Protein AF-A0A1K2IXG0-F1 (afdb_monomer_lite)

Structure (mmCIF, N/CA/C/O backbone):
data_AF-A0A1K2IXG0-F1
#
_entry.id   AF-A0A1K2IXG0-F1
#
loop_
_atom_site.group_PDB
_atom_site.id
_atom_site.type_symbol
_atom_site.label_atom_id
_atom_site.label_alt_id
_atom_site.label_comp_id
_atom_site.label_asym_id
_atom_site.label_entity_id
_atom_site.label_seq_id
_atom_site.pdbx_PDB_ins_code
_atom_site.Cartn_x
_atom_site.Cartn_y
_atom_site.Cartn_z
_atom_site.occupancy
_atom_site.B_iso_or_equiv
_atom_site.auth_seq_id
_atom_site.auth_comp_id
_atom_site.auth_asym_id
_atom_site.auth_atom_id
_atom_site.pdbx_PDB_model_num
ATOM 1 N N . MET A 1 1 ? -72.272 -11.772 -17.105 1.00 37.88 1 MET A N 1
ATOM 2 C CA . MET A 1 1 ? -70.893 -11.995 -16.614 1.00 37.88 1 MET A CA 1
ATOM 3 C C . MET A 1 1 ? -70.628 -11.044 -15.455 1.00 37.88 1 MET A C 1
ATOM 5 O O . MET A 1 1 ? -70.685 -9.842 -15.664 1.00 37.88 1 MET A O 1
ATOM 9 N N . LYS A 1 2 ? -70.432 -11.552 -14.231 1.00 36.31 2 LYS A N 1
ATOM 10 C CA . LYS A 1 2 ? -70.095 -10.727 -13.058 1.00 36.31 2 LYS A CA 1
ATOM 11 C C . LYS A 1 2 ? -68.577 -10.752 -12.871 1.00 36.31 2 LYS A C 1
ATOM 13 O O . LYS A 1 2 ? -68.035 -11.790 -12.502 1.00 36.31 2 LYS A O 1
ATOM 18 N N . LEU A 1 3 ? -67.910 -9.637 -13.160 1.00 39.66 3 LEU A N 1
ATOM 19 C CA . LEU A 1 3 ? -66.480 -9.461 -12.915 1.00 39.66 3 LEU A CA 1
ATOM 20 C C . LEU A 1 3 ? -66.287 -9.174 -11.417 1.00 39.66 3 LEU A C 1
ATOM 22 O O . LEU A 1 3 ? -66.769 -8.163 -10.909 1.00 39.66 3 LEU A O 1
ATOM 26 N N . LYS A 1 4 ? -65.650 -10.096 -10.690 1.00 47.84 4 LYS A N 1
ATOM 27 C CA . LYS A 1 4 ? -65.289 -9.906 -9.280 1.00 47.84 4 LYS A CA 1
ATOM 28 C C . LYS A 1 4 ? -63.990 -9.099 -9.227 1.00 47.84 4 LYS A C 1
ATOM 30 O O . LYS A 1 4 ? -62.942 -9.619 -9.590 1.00 47.84 4 LYS A O 1
ATOM 35 N N . PHE A 1 5 ? -64.064 -7.846 -8.787 1.00 48.97 5 PHE A N 1
ATOM 36 C CA . PHE A 1 5 ? -62.884 -7.054 -8.439 1.00 48.97 5 PHE A CA 1
ATOM 37 C C . PHE A 1 5 ? -62.368 -7.507 -7.070 1.00 48.97 5 PHE A C 1
ATOM 39 O O . PHE A 1 5 ? -63.014 -7.275 -6.051 1.00 48.97 5 PHE A O 1
ATOM 46 N N . LEU A 1 6 ? -61.214 -8.170 -7.058 1.00 49.53 6 LEU A N 1
ATOM 47 C CA . LEU A 1 6 ? -60.421 -8.410 -5.856 1.00 49.53 6 LEU A CA 1
ATOM 48 C C . LEU A 1 6 ? -59.292 -7.364 -5.844 1.00 49.53 6 LEU A C 1
ATOM 50 O O . LEU A 1 6 ? -58.502 -7.355 -6.790 1.00 49.53 6 LEU A O 1
ATOM 54 N N . PRO A 1 7 ? -59.181 -6.473 -4.843 1.00 52.44 7 PRO A N 1
ATOM 55 C CA . PRO A 1 7 ? -58.025 -5.598 -4.752 1.00 52.44 7 PRO A CA 1
ATOM 56 C C . PRO A 1 7 ? -56.842 -6.416 -4.223 1.00 52.44 7 PRO A C 1
ATOM 58 O O . PRO A 1 7 ? -56.795 -6.794 -3.054 1.00 52.44 7 PRO A O 1
ATOM 61 N N . VAL A 1 8 ? -55.893 -6.720 -5.107 1.00 54.09 8 VAL A N 1
ATOM 62 C CA . VAL A 1 8 ? -54.584 -7.267 -4.738 1.00 54.09 8 VAL A CA 1
ATOM 63 C C . VAL A 1 8 ? -53.803 -6.148 -4.051 1.00 54.09 8 VAL A C 1
ATOM 65 O O . VAL A 1 8 ? -53.411 -5.171 -4.686 1.00 54.09 8 VAL A O 1
ATOM 68 N N . ALA A 1 9 ? -53.610 -6.274 -2.739 1.00 55.31 9 ALA A N 1
ATOM 69 C CA . ALA A 1 9 ? -52.722 -5.414 -1.971 1.00 55.31 9 ALA A CA 1
ATOM 70 C C . ALA A 1 9 ? -51.272 -5.673 -2.413 1.00 55.31 9 ALA A C 1
ATOM 72 O O . ALA A 1 9 ? -50.665 -6.683 -2.057 1.00 55.31 9 ALA A O 1
ATOM 73 N N . LEU A 1 10 ? -50.733 -4.768 -3.227 1.00 52.41 10 LEU A N 1
ATOM 74 C CA . LEU A 1 10 ? -49.333 -4.757 -3.632 1.00 52.41 10 LEU A CA 1
ATOM 75 C C . LEU A 1 10 ? -48.493 -4.260 -2.442 1.00 52.41 10 LEU A C 1
ATOM 77 O O . LEU A 1 10 ? -48.359 -3.057 -2.222 1.00 52.41 10 LEU A O 1
ATOM 81 N N . VAL A 1 11 ? -47.963 -5.180 -1.634 1.00 56.75 11 VAL A N 1
ATOM 82 C CA . VAL A 1 11 ? -46.997 -4.844 -0.579 1.00 56.75 11 VAL A CA 1
ATOM 83 C C . VAL A 1 11 ? -45.662 -4.526 -1.251 1.00 56.75 11 VAL A C 1
ATOM 85 O O . VAL A 1 11 ? -44.905 -5.419 -1.623 1.00 56.75 11 VAL A O 1
ATOM 88 N N . VAL A 1 12 ? -45.379 -3.236 -1.424 1.00 54.75 12 VAL A N 1
ATOM 89 C CA . VAL A 1 12 ? -44.048 -2.744 -1.787 1.00 54.75 12 VAL A CA 1
ATOM 90 C C . VAL A 1 12 ? -43.175 -2.865 -0.541 1.00 54.75 12 VAL A C 1
ATOM 92 O O . VAL A 1 12 ? -43.182 -1.994 0.325 1.00 54.75 12 VAL A O 1
ATOM 95 N N . VAL A 1 13 ? -42.437 -3.969 -0.426 1.00 59.38 13 VAL A N 1
ATOM 96 C CA . VAL A 1 13 ? -41.324 -4.065 0.524 1.00 59.38 13 VAL A CA 1
ATOM 97 C C . VAL A 1 13 ? -40.220 -3.160 -0.015 1.00 59.38 13 VAL A C 1
ATOM 99 O O . VAL A 1 13 ? -39.394 -3.569 -0.826 1.00 59.38 13 VAL A O 1
ATOM 102 N N . SER A 1 14 ? -40.242 -1.890 0.387 1.00 55.06 14 SER A N 1
ATOM 103 C CA . SER A 1 14 ? -39.127 -0.976 0.178 1.00 55.06 14 SER A CA 1
ATOM 104 C C . SER A 1 14 ? -37.929 -1.527 0.946 1.00 55.06 14 SER A C 1
ATOM 106 O O . SER A 1 14 ? -37.878 -1.452 2.174 1.00 55.06 14 SER A O 1
ATOM 108 N N . THR A 1 15 ? -36.973 -2.120 0.236 1.00 53.28 15 THR A N 1
ATOM 109 C CA . THR A 1 15 ? -35.677 -2.487 0.802 1.00 53.28 15 THR A CA 1
ATOM 110 C C . THR A 1 15 ? -34.975 -1.202 1.229 1.00 53.28 15 THR A C 1
ATOM 112 O O . THR A 1 15 ? -34.385 -0.504 0.403 1.00 53.28 15 THR A O 1
ATOM 115 N N . PHE A 1 16 ? -35.066 -0.855 2.513 1.00 50.91 16 PHE A N 1
ATOM 116 C CA . PHE A 1 16 ? -34.209 0.160 3.108 1.00 50.91 16 PHE A CA 1
ATOM 117 C C . PHE A 1 16 ? -32.779 -0.374 3.060 1.00 50.91 16 PHE A C 1
ATOM 119 O O . PHE A 1 16 ? -32.367 -1.184 3.888 1.00 50.91 16 PHE A O 1
ATOM 126 N N . VAL A 1 17 ? -32.027 0.042 2.043 1.00 54.72 17 VAL A N 1
ATOM 127 C CA . VAL A 1 17 ? -30.583 -0.165 2.004 1.00 54.72 17 VAL A CA 1
ATOM 128 C C . VAL A 1 17 ? -29.995 0.807 3.021 1.00 54.72 17 VAL A C 1
ATOM 130 O O . VAL A 1 17 ? -29.725 1.966 2.709 1.00 54.72 17 VAL A O 1
ATOM 133 N N . TYR A 1 18 ? -29.863 0.358 4.268 1.00 58.12 18 TYR A N 1
ATOM 134 C CA . TYR A 1 18 ? -29.126 1.092 5.289 1.00 58.12 18 TYR A CA 1
ATOM 135 C C . TYR A 1 18 ? -27.655 1.119 4.872 1.00 58.12 18 TYR A C 1
ATOM 137 O O . TYR A 1 18 ? -26.921 0.142 5.022 1.00 58.12 18 TYR A O 1
ATOM 145 N N . ALA A 1 19 ? -27.228 2.230 4.279 1.00 68.25 19 ALA A N 1
ATOM 146 C CA . ALA A 1 19 ? -25.821 2.462 4.017 1.00 68.25 19 ALA A CA 1
ATOM 147 C C . ALA A 1 19 ? -25.115 2.675 5.364 1.00 68.25 19 ALA A C 1
ATOM 149 O O . ALA A 1 19 ? -25.344 3.696 6.006 1.00 68.25 19 ALA A O 1
ATOM 150 N N . GLN A 1 20 ? -24.261 1.727 5.769 1.00 75.06 20 GLN A N 1
ATOM 151 C CA . GLN A 1 20 ? -23.479 1.839 7.006 1.00 75.06 20 GLN A CA 1
ATOM 152 C C . GLN A 1 20 ? -22.638 3.124 6.984 1.00 75.06 20 GLN A C 1
ATOM 154 O O . GLN A 1 20 ? -21.794 3.348 6.093 1.00 75.06 20 GLN A O 1
ATOM 159 N N . GLU A 1 21 ? -22.886 3.989 7.961 1.00 86.19 21 GLU A N 1
ATOM 160 C CA . GLU A 1 21 ? -22.178 5.242 8.141 1.00 86.19 21 GLU A CA 1
ATOM 161 C C . GLU A 1 21 ? -20.878 4.978 8.899 1.00 86.19 21 GLU A C 1
ATOM 163 O O . GLU A 1 21 ? -20.886 4.573 10.055 1.00 86.19 21 GLU A O 1
ATOM 168 N N . VAL A 1 22 ? -19.740 5.236 8.252 1.00 89.06 22 VAL A N 1
ATOM 169 C CA . VAL A 1 22 ? -18.416 5.032 8.850 1.00 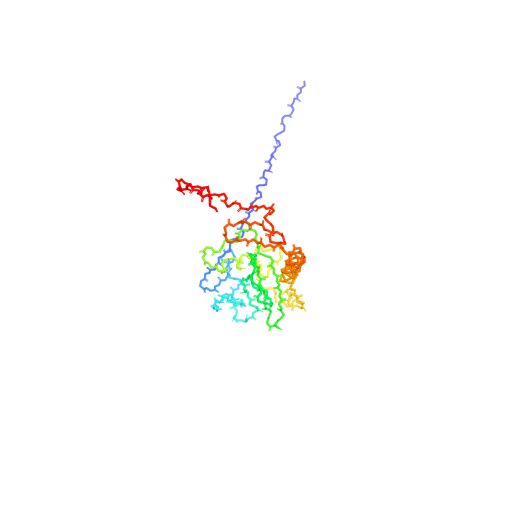89.06 22 VAL A CA 1
ATOM 170 C C . VAL A 1 22 ? -17.753 6.384 9.046 1.00 89.06 22 VAL A C 1
ATOM 172 O O . VAL A 1 22 ? -17.604 7.149 8.087 1.00 89.06 22 VAL A O 1
ATOM 175 N N . LYS A 1 23 ? -17.362 6.681 10.284 1.00 90.06 23 LYS A N 1
ATOM 176 C CA . LYS A 1 23 ? -16.741 7.948 10.685 1.00 90.06 23 LYS A CA 1
ATOM 177 C C . LYS A 1 23 ? -15.587 7.689 11.641 1.00 90.06 23 LYS A C 1
ATOM 179 O O . LYS A 1 23 ? -15.671 6.797 12.474 1.00 90.06 23 LYS A O 1
ATOM 184 N N . VAL A 1 24 ? -14.553 8.518 11.567 1.00 90.75 24 VAL A N 1
ATOM 185 C CA . VAL A 1 24 ? -13.523 8.588 12.607 1.00 90.75 24 VAL A CA 1
ATOM 186 C C . VAL A 1 24 ? -13.817 9.798 13.486 1.00 90.75 24 VAL A C 1
ATOM 188 O O . VAL A 1 24 ? -14.017 10.905 12.981 1.00 90.75 24 VAL A O 1
ATOM 191 N N . LYS A 1 25 ? -13.904 9.595 14.801 1.00 90.38 25 LYS A N 1
ATOM 192 C CA . LYS A 1 25 ? -14.110 10.665 15.785 1.00 90.38 25 LYS A CA 1
ATOM 193 C C . LYS A 1 25 ? -13.180 10.446 16.967 1.00 90.38 25 LYS A C 1
ATOM 195 O O . LYS A 1 25 ? -13.218 9.392 17.580 1.00 90.38 25 LYS A O 1
ATOM 200 N N . LYS A 1 26 ? -12.379 11.462 17.309 1.00 89.50 26 LYS A N 1
ATOM 201 C CA . LYS A 1 26 ? -11.465 11.440 18.470 1.00 89.50 26 LYS A CA 1
ATOM 202 C C . LYS A 1 26 ? -10.543 10.199 18.517 1.00 89.50 26 LYS A C 1
ATOM 204 O O . LYS A 1 26 ? -10.311 9.660 19.590 1.00 89.50 26 LYS A O 1
ATOM 209 N N . GLY A 1 27 ? -10.043 9.743 17.364 1.00 92.19 27 GLY A N 1
ATOM 210 C CA . GLY A 1 27 ? -9.190 8.546 17.279 1.00 92.19 27 GLY A CA 1
ATOM 211 C C . GLY A 1 27 ? -9.948 7.213 17.336 1.00 92.19 27 GLY A C 1
ATOM 212 O O . GLY A 1 27 ? -9.330 6.158 17.399 1.00 92.19 27 GLY A O 1
ATOM 213 N N . GLU A 1 28 ? -11.281 7.226 17.289 1.00 94.38 28 GLU A N 1
ATOM 214 C CA . GLU A 1 28 ? -12.107 6.018 17.238 1.00 94.38 28 GLU A CA 1
ATOM 215 C C . GLU A 1 28 ? -12.774 5.868 15.875 1.00 94.38 28 GLU A C 1
ATOM 217 O O . GLU A 1 28 ? -13.374 6.810 15.350 1.00 94.38 28 GLU A O 1
ATOM 222 N N . ILE A 1 29 ? -12.722 4.658 15.329 1.00 93.88 29 ILE A N 1
ATOM 223 C CA . ILE A 1 29 ? -13.514 4.248 14.175 1.00 93.88 29 ILE A CA 1
ATOM 224 C C . ILE A 1 29 ? -14.914 3.901 14.682 1.00 93.88 29 ILE A C 1
ATOM 226 O O . ILE A 1 29 ? -15.080 3.006 15.513 1.00 93.88 29 ILE A O 1
ATOM 230 N N . GLN A 1 30 ? -15.919 4.605 14.167 1.00 94.12 30 GLN A N 1
ATOM 231 C CA . GLN A 1 30 ? -17.325 4.412 14.492 1.00 94.12 30 GLN A CA 1
ATOM 232 C C . GLN A 1 30 ? -18.105 3.948 13.263 1.00 94.12 30 GLN A C 1
ATOM 234 O O . GLN A 1 30 ? -17.989 4.545 12.189 1.00 94.12 30 GLN A O 1
ATOM 239 N N . ILE A 1 31 ? -18.928 2.918 13.446 1.00 92.50 31 ILE A N 1
ATOM 240 C CA . ILE A 1 31 ? -19.883 2.421 12.451 1.00 92.50 31 ILE A CA 1
ATOM 241 C C . ILE A 1 31 ? -21.282 2.641 13.015 1.00 92.50 31 ILE A C 1
ATOM 243 O O . ILE A 1 31 ? -21.578 2.188 14.118 1.00 92.50 31 ILE A O 1
ATOM 247 N N . ASP A 1 32 ? -22.106 3.410 12.305 1.00 89.50 32 ASP A N 1
ATOM 248 C CA . ASP A 1 32 ? -23.449 3.824 12.731 1.00 89.50 32 ASP A CA 1
ATOM 249 C C . ASP A 1 32 ? -23.462 4.426 14.154 1.00 89.50 32 ASP A C 1
ATOM 251 O O . ASP A 1 32 ? -24.365 4.212 14.959 1.00 89.50 32 ASP A O 1
ATOM 255 N N . GLY A 1 33 ? -22.401 5.173 14.487 1.00 88.06 33 GLY A N 1
ATOM 256 C CA . GLY A 1 33 ? -22.208 5.817 15.791 1.00 88.06 33 GLY A CA 1
ATOM 257 C C . GLY A 1 33 ? -21.642 4.916 16.896 1.00 88.06 33 GLY A C 1
ATOM 258 O O . GLY A 1 33 ? -21.289 5.429 17.957 1.00 88.06 33 GLY A O 1
ATOM 259 N N . LYS A 1 34 ? -21.489 3.608 16.663 1.00 91.44 34 LYS A N 1
ATOM 260 C CA . LYS A 1 34 ? -20.867 2.669 17.607 1.00 91.44 34 LYS A CA 1
ATOM 261 C C . LYS A 1 34 ? -19.360 2.587 17.369 1.00 91.44 34 LYS A C 1
ATOM 263 O O . LYS A 1 34 ? -18.934 2.278 16.260 1.00 91.44 34 LYS A O 1
ATOM 268 N N . ALA A 1 35 ? -18.555 2.818 18.406 1.00 93.12 35 ALA A N 1
ATOM 269 C CA . ALA A 1 35 ? -17.108 2.614 18.341 1.00 93.12 35 ALA A CA 1
ATOM 270 C C . ALA A 1 35 ? -16.780 1.124 18.154 1.00 93.12 35 ALA A C 1
ATOM 272 O O . ALA A 1 35 ? -17.278 0.277 18.899 1.00 93.12 35 ALA A O 1
ATOM 273 N N . VAL A 1 36 ? -15.954 0.810 17.155 1.00 94.19 36 VAL A N 1
ATOM 274 C CA . VAL A 1 36 ? -15.542 -0.568 16.833 1.00 94.19 36 VAL A CA 1
ATOM 275 C C . VAL A 1 36 ? -14.043 -0.797 16.986 1.00 94.19 36 VAL A C 1
ATOM 277 O O . VAL A 1 36 ? -13.639 -1.920 17.263 1.00 94.19 36 VAL A O 1
ATOM 280 N N . ALA A 1 37 ? -13.224 0.242 16.825 1.00 95.38 37 ALA A N 1
ATOM 281 C CA . ALA A 1 37 ? -11.770 0.176 16.936 1.00 95.38 37 ALA A CA 1
ATOM 282 C C . ALA A 1 37 ? -11.186 1.569 17.189 1.00 95.38 37 ALA A C 1
ATOM 284 O O . ALA A 1 37 ? -11.866 2.581 17.002 1.00 95.38 37 ALA A O 1
ATOM 285 N N . LYS A 1 38 ? -9.912 1.617 17.560 1.00 95.88 38 LYS A N 1
ATOM 286 C CA . LYS A 1 38 ? -9.111 2.837 17.664 1.00 95.88 38 LYS A CA 1
ATOM 287 C C . LYS A 1 38 ? -8.131 2.931 16.497 1.00 95.88 38 LYS A C 1
ATOM 289 O O . LYS A 1 38 ? -7.664 1.912 15.984 1.00 95.88 38 LYS A O 1
ATOM 294 N N . ILE A 1 39 ? -7.851 4.156 16.071 1.00 95.56 39 ILE A N 1
ATOM 295 C CA . ILE A 1 39 ? -6.933 4.483 14.984 1.00 95.56 39 ILE A CA 1
ATOM 296 C C . ILE A 1 39 ? -6.021 5.630 15.410 1.00 95.56 39 ILE A C 1
ATOM 298 O O . ILE A 1 39 ? -6.484 6.731 15.699 1.00 95.56 39 ILE A O 1
ATOM 302 N N . ASP A 1 40 ? -4.720 5.363 15.393 1.00 95.00 40 ASP A N 1
ATOM 303 C CA . ASP A 1 40 ? -3.685 6.340 15.717 1.00 95.00 40 ASP A CA 1
ATOM 304 C C . ASP A 1 40 ? -2.758 6.530 14.519 1.00 95.00 40 ASP A C 1
ATOM 306 O O . ASP A 1 40 ? -2.253 5.567 13.936 1.00 95.00 40 ASP A O 1
ATOM 310 N N . LYS A 1 41 ? -2.529 7.787 14.133 1.00 92.69 41 LYS A N 1
ATOM 311 C CA . LYS A 1 41 ? -1.657 8.134 13.010 1.00 92.69 41 LYS A CA 1
ATOM 312 C C . LYS A 1 41 ? -0.232 8.392 13.494 1.00 92.69 41 LYS A C 1
ATOM 314 O O . LYS A 1 41 ? 0.025 9.367 14.196 1.00 92.69 41 LYS A O 1
ATOM 319 N N . GLU A 1 42 ? 0.709 7.599 12.999 1.00 89.88 42 GLU A N 1
ATOM 320 C CA . GLU A 1 42 ? 2.148 7.782 13.175 1.00 89.88 42 GLU A CA 1
ATOM 321 C C . GLU A 1 42 ? 2.809 8.011 11.807 1.00 89.88 42 GLU A C 1
ATOM 323 O O . GLU A 1 42 ? 3.102 7.080 11.054 1.00 89.88 42 GLU A O 1
ATOM 328 N N . LYS A 1 43 ? 3.056 9.282 11.459 1.00 86.69 43 LYS A N 1
ATOM 329 C CA . LYS A 1 43 ? 3.538 9.700 10.126 1.00 86.69 43 LYS A CA 1
ATOM 330 C C . LYS A 1 43 ? 2.590 9.232 9.007 1.00 86.69 43 LYS A C 1
ATOM 332 O O . LYS A 1 43 ? 1.520 9.816 8.850 1.00 86.69 43 LYS A O 1
ATOM 337 N N . ASN A 1 44 ? 2.980 8.206 8.249 1.00 86.00 44 ASN A N 1
ATOM 338 C CA . ASN A 1 44 ? 2.197 7.608 7.161 1.00 86.00 44 ASN A CA 1
ATOM 339 C C . ASN A 1 44 ? 1.571 6.260 7.550 1.00 86.00 44 ASN A C 1
ATOM 341 O O . ASN A 1 44 ? 0.833 5.683 6.757 1.00 86.00 44 ASN A O 1
ATOM 345 N N . ASN A 1 45 ? 1.855 5.771 8.756 1.00 92.94 45 ASN A N 1
ATOM 346 C CA . ASN A 1 45 ? 1.341 4.514 9.272 1.00 92.94 45 ASN A CA 1
ATOM 347 C C . ASN A 1 45 ? 0.144 4.785 10.183 1.00 92.94 45 ASN A C 1
ATOM 349 O O . ASN A 1 45 ? 0.151 5.729 10.973 1.00 92.94 45 ASN A O 1
ATOM 353 N N . TYR A 1 46 ? -0.872 3.939 10.086 1.00 95.62 46 TYR A N 1
ATOM 354 C CA . TYR A 1 46 ? -2.073 4.010 10.905 1.00 95.62 46 TYR A CA 1
ATOM 355 C C . TYR A 1 46 ? -2.150 2.757 11.758 1.00 95.62 46 TYR A C 1
ATOM 357 O O . TYR A 1 46 ? -2.397 1.661 11.256 1.00 95.62 46 TYR A O 1
ATOM 365 N N . LYS A 1 47 ? -1.905 2.912 13.054 1.00 96.75 47 LYS A N 1
ATOM 366 C CA . LYS A 1 47 ? -1.997 1.824 14.015 1.00 96.75 47 LYS A CA 1
ATOM 367 C C . LYS A 1 47 ? -3.461 1.592 14.353 1.00 96.75 47 LYS A C 1
ATOM 369 O O . LYS A 1 47 ? -4.150 2.509 14.795 1.00 96.75 47 LYS A O 1
ATOM 374 N N . ILE A 1 48 ? -3.918 0.362 14.162 1.00 96.62 48 ILE A N 1
ATOM 375 C CA . ILE A 1 48 ? -5.267 -0.067 14.510 1.00 96.62 48 ILE A CA 1
ATOM 376 C C . ILE A 1 48 ? -5.193 -0.858 15.811 1.00 96.62 48 ILE A C 1
ATOM 378 O O . ILE A 1 48 ? -4.420 -1.814 15.938 1.00 96.62 48 ILE A O 1
ATOM 382 N N . SER A 1 49 ? -5.987 -0.445 16.792 1.00 95.50 49 SER A N 1
ATOM 383 C CA . SER A 1 49 ? -6.104 -1.116 18.085 1.00 95.50 49 SER A CA 1
ATOM 384 C C . SER A 1 49 ? -7.561 -1.408 18.425 1.00 95.50 49 SER A C 1
ATOM 386 O O . SER A 1 49 ? -8.489 -0.839 17.845 1.00 95.50 49 SER A O 1
ATOM 388 N N . ASP A 1 50 ? -7.775 -2.342 19.344 1.00 94.06 50 ASP A N 1
ATOM 389 C CA . ASP A 1 50 ? -9.098 -2.560 19.914 1.00 94.06 50 ASP A CA 1
ATOM 390 C C . ASP A 1 50 ? -9.515 -1.389 20.828 1.00 94.06 50 ASP A C 1
ATOM 392 O O . ASP A 1 50 ? -8.768 -0.436 21.065 1.00 94.06 50 ASP A O 1
ATOM 396 N N . LEU A 1 51 ? -10.726 -1.450 21.383 1.00 92.56 51 LEU A N 1
ATOM 397 C CA . LEU A 1 51 ? -11.192 -0.414 22.310 1.00 92.56 51 LEU A CA 1
ATOM 398 C C . LEU A 1 51 ? -10.403 -0.401 23.635 1.00 92.56 51 LEU A C 1
ATOM 400 O O . LEU A 1 51 ? -10.352 0.641 24.295 1.00 92.56 51 LEU A O 1
ATOM 404 N N . SER A 1 52 ? -9.740 -1.506 24.000 1.00 91.81 52 SER A N 1
ATOM 405 C CA . SER A 1 52 ? -8.875 -1.599 25.184 1.00 91.81 52 SER A CA 1
ATOM 406 C C . SER A 1 52 ? -7.494 -0.954 24.977 1.00 91.81 52 SER A C 1
ATOM 408 O O . SER A 1 52 ? -6.829 -0.603 25.948 1.00 91.81 52 SER A O 1
ATOM 410 N N . GLY A 1 53 ? -7.100 -0.700 23.724 1.00 90.06 53 GLY A N 1
ATOM 411 C CA . GLY A 1 53 ? -5.795 -0.161 23.332 1.00 90.06 53 GLY A CA 1
ATOM 412 C C . GLY A 1 53 ? -4.768 -1.227 22.929 1.00 90.06 53 GLY A C 1
ATOM 413 O O . GLY A 1 53 ? -3.621 -0.887 22.628 1.00 90.06 53 GLY A O 1
ATOM 414 N N . LYS A 1 54 ? -5.148 -2.509 22.879 1.00 93.44 54 LYS A N 1
ATOM 415 C CA . LYS A 1 54 ? -4.310 -3.593 22.352 1.00 93.44 54 LYS A CA 1
ATOM 416 C C . LYS A 1 54 ? -4.126 -3.403 20.849 1.00 93.44 54 LYS A C 1
ATOM 418 O O . LYS A 1 54 ? -5.091 -3.344 20.089 1.00 93.44 54 LYS A O 1
ATOM 423 N N . ALA A 1 55 ? -2.873 -3.309 20.414 1.00 94.00 55 ALA A N 1
ATOM 424 C CA . ALA A 1 55 ? -2.529 -3.182 19.002 1.00 94.00 55 ALA A CA 1
ATOM 425 C C . ALA A 1 55 ? -2.886 -4.463 18.233 1.00 94.00 55 ALA A C 1
ATOM 427 O O . ALA A 1 55 ? -2.549 -5.561 18.674 1.00 94.00 55 ALA A O 1
ATOM 428 N N . LEU A 1 56 ? -3.535 -4.308 17.079 1.00 94.94 56 LEU A N 1
ATOM 429 C CA . LEU A 1 56 ? -3.959 -5.421 16.228 1.00 94.94 56 LEU A CA 1
ATOM 430 C C . LEU A 1 56 ? -3.064 -5.523 14.992 1.00 94.94 56 LEU A C 1
ATOM 432 O O . LEU A 1 56 ? -2.447 -6.557 14.747 1.00 94.94 56 LEU A O 1
ATOM 436 N N . PHE A 1 57 ? -2.976 -4.435 14.231 1.00 96.81 57 PHE A N 1
ATOM 437 C CA . PHE A 1 57 ? -2.183 -4.339 13.010 1.00 96.81 57 PHE A CA 1
ATOM 438 C C . PHE A 1 57 ? -1.955 -2.871 12.637 1.00 96.81 57 PHE A C 1
ATOM 440 O O . PHE A 1 57 ? -2.576 -1.961 13.192 1.00 96.81 57 PHE A O 1
ATOM 447 N N . THR A 1 58 ? -1.076 -2.645 11.671 1.00 97.31 58 THR A N 1
ATOM 448 C CA . THR A 1 58 ? -0.799 -1.330 11.090 1.00 97.31 58 THR A CA 1
ATOM 449 C C . THR A 1 58 ? -1.278 -1.304 9.646 1.00 97.31 58 THR A C 1
ATOM 451 O O . THR A 1 58 ? -1.117 -2.288 8.930 1.00 97.31 58 THR A O 1
ATOM 454 N N . ALA A 1 59 ? -1.855 -0.188 9.214 1.00 97.06 59 ALA A N 1
ATOM 455 C CA . ALA A 1 59 ? -2.293 0.046 7.846 1.00 97.06 59 ALA A CA 1
ATOM 456 C C . ALA A 1 59 ? -1.558 1.242 7.233 1.00 97.06 59 ALA A C 1
ATOM 458 O O . ALA A 1 59 ? -1.432 2.295 7.861 1.00 97.06 59 ALA A O 1
ATOM 459 N N . THR A 1 60 ? -1.126 1.094 5.986 1.00 95.81 60 THR A N 1
ATOM 460 C CA . THR A 1 60 ? -0.409 2.131 5.238 1.00 95.81 60 THR A CA 1
ATOM 461 C C . THR A 1 60 ? -0.876 2.104 3.794 1.00 95.81 60 THR A C 1
ATOM 463 O O . THR A 1 60 ? -0.954 1.039 3.193 1.00 95.81 60 THR A O 1
ATOM 466 N N . ILE A 1 61 ? -1.177 3.265 3.217 1.00 94.25 61 ILE A N 1
ATOM 467 C CA . ILE A 1 61 ? -1.392 3.373 1.771 1.00 94.25 61 ILE A CA 1
ATOM 468 C C . ILE A 1 61 ? -0.059 3.739 1.131 1.00 94.25 61 ILE A C 1
ATOM 470 O O . ILE A 1 61 ? 0.564 4.725 1.524 1.00 94.25 61 ILE A O 1
ATOM 474 N N . THR A 1 62 ? 0.383 2.932 0.172 1.00 94.31 62 THR A N 1
ATOM 475 C CA . THR A 1 62 ? 1.677 3.085 -0.497 1.00 94.31 62 THR A CA 1
ATOM 476 C C . THR A 1 62 ? 1.535 2.867 -1.997 1.00 94.31 62 THR A C 1
ATOM 478 O O . THR A 1 62 ? 0.601 2.214 -2.459 1.00 94.31 62 THR A O 1
ATOM 481 N N . ASN A 1 63 ? 2.460 3.452 -2.744 1.00 94.25 63 ASN A N 1
ATOM 482 C CA . ASN A 1 63 ? 2.710 3.186 -4.155 1.00 94.25 63 ASN A CA 1
ATOM 483 C C . ASN A 1 63 ? 4.179 2.795 -4.398 1.00 94.25 63 ASN A C 1
ATOM 485 O O . ASN A 1 63 ? 4.673 2.868 -5.522 1.00 94.25 63 ASN A O 1
ATOM 489 N N . GLU A 1 64 ? 4.893 2.449 -3.327 1.00 95.75 64 GLU A N 1
ATOM 490 C CA . GLU A 1 64 ? 6.285 2.021 -3.347 1.00 95.75 64 GLU A CA 1
ATOM 491 C C . GLU A 1 64 ? 6.363 0.515 -3.090 1.00 95.75 64 GLU A C 1
ATOM 493 O O . GLU A 1 64 ? 5.819 0.021 -2.097 1.00 95.75 64 GLU A O 1
ATOM 498 N N . THR A 1 65 ? 7.043 -0.206 -3.979 1.00 94.62 65 THR A N 1
ATOM 499 C CA . THR A 1 65 ? 7.297 -1.643 -3.831 1.00 94.62 65 THR A CA 1
ATOM 500 C C . THR A 1 65 ? 8.436 -1.909 -2.834 1.00 94.62 65 THR A C 1
ATOM 502 O O . THR A 1 65 ? 9.212 -1.003 -2.509 1.00 94.62 65 THR A O 1
ATOM 505 N N . PRO A 1 66 ? 8.618 -3.154 -2.352 1.00 92.81 66 PRO A N 1
ATOM 506 C CA . PRO A 1 66 ? 9.764 -3.512 -1.512 1.00 92.81 66 PRO A CA 1
ATOM 507 C C . PRO A 1 66 ? 11.124 -3.183 -2.145 1.00 92.81 66 PRO A C 1
ATOM 509 O O . PRO A 1 66 ? 12.075 -2.882 -1.425 1.00 92.81 66 PRO A O 1
ATOM 512 N N . LEU A 1 67 ? 11.203 -3.188 -3.481 1.00 93.69 67 LEU A N 1
ATOM 513 C CA . LEU A 1 67 ? 12.395 -2.831 -4.253 1.00 93.69 67 LEU A CA 1
ATOM 514 C C . LEU A 1 67 ? 12.580 -1.318 -4.448 1.00 93.69 67 LEU A C 1
ATOM 516 O O . LEU A 1 67 ? 13.456 -0.908 -5.206 1.00 93.69 67 LEU A O 1
ATOM 520 N N . LYS A 1 68 ? 11.792 -0.481 -3.760 1.00 94.12 68 LYS A N 1
ATOM 521 C CA . LYS A 1 68 ? 11.845 0.988 -3.844 1.00 94.12 68 LYS A CA 1
ATOM 522 C C . LYS A 1 68 ? 11.450 1.553 -5.206 1.00 94.12 68 LYS A C 1
ATOM 524 O O . LYS A 1 68 ? 11.773 2.698 -5.515 1.00 94.12 68 LYS A O 1
ATOM 529 N N . ASN A 1 69 ? 10.699 0.788 -5.997 1.00 92.94 69 ASN A N 1
ATOM 530 C CA . ASN A 1 69 ? 10.100 1.314 -7.211 1.00 92.94 69 ASN A CA 1
ATOM 531 C C . ASN A 1 69 ? 8.816 2.074 -6.867 1.00 92.94 69 ASN A C 1
ATOM 533 O O . ASN A 1 69 ? 7.946 1.550 -6.175 1.00 92.94 69 ASN A O 1
ATOM 537 N N . THR A 1 70 ? 8.685 3.303 -7.367 1.00 94.00 70 THR A N 1
ATOM 538 C CA . THR A 1 70 ? 7.454 4.093 -7.248 1.00 94.00 70 THR A CA 1
ATOM 539 C C . THR A 1 70 ? 6.586 3.888 -8.482 1.00 94.00 70 THR A C 1
ATOM 541 O O . THR A 1 70 ? 7.037 4.125 -9.603 1.00 94.00 70 THR A O 1
ATOM 544 N N . VAL A 1 71 ? 5.328 3.502 -8.283 1.00 93.00 71 VAL A N 1
ATOM 545 C CA . VAL A 1 71 ? 4.351 3.326 -9.364 1.00 93.00 71 VAL A CA 1
ATOM 546 C C . VAL A 1 71 ? 3.172 4.290 -9.236 1.00 93.00 71 VAL A C 1
ATOM 548 O O . VAL A 1 71 ? 3.013 4.996 -8.241 1.00 93.00 71 VAL A O 1
ATOM 551 N N . SER A 1 72 ? 2.341 4.367 -10.275 1.00 88.38 72 SER A N 1
ATOM 552 C CA . SER A 1 72 ? 1.160 5.241 -10.294 1.00 88.38 72 SER A CA 1
ATOM 553 C C . SER A 1 72 ? 0.005 4.716 -9.439 1.00 88.38 72 SER A C 1
ATOM 555 O O . SER A 1 72 ? -0.834 5.496 -8.987 1.00 88.38 72 SER A O 1
ATOM 557 N N . LYS A 1 73 ? -0.059 3.398 -9.236 1.00 90.25 73 LYS A N 1
ATOM 558 C CA . LYS A 1 73 ? -1.124 2.728 -8.495 1.00 90.25 73 LYS A CA 1
ATOM 559 C C . LYS A 1 73 ? -0.831 2.749 -6.996 1.00 90.25 73 LYS A C 1
ATOM 561 O O . LYS A 1 73 ? 0.269 2.409 -6.577 1.00 90.25 73 LYS A O 1
ATOM 566 N N . TYR A 1 74 ? -1.833 3.103 -6.197 1.00 92.38 74 TYR A N 1
ATOM 567 C CA . TYR A 1 74 ? -1.785 2.991 -4.740 1.00 92.38 74 TYR A CA 1
ATOM 568 C C . TYR A 1 74 ? -2.511 1.731 -4.278 1.00 92.38 74 TYR A C 1
ATOM 570 O O . TYR A 1 74 ? -3.573 1.402 -4.805 1.00 92.38 74 TYR A O 1
ATOM 578 N N . TRP A 1 75 ? -1.981 1.081 -3.248 1.00 94.81 75 TRP A N 1
ATOM 579 C CA . TRP A 1 75 ? -2.621 -0.037 -2.557 1.00 94.81 75 TRP A CA 1
ATOM 580 C C . TRP A 1 75 ? -2.510 0.127 -1.042 1.00 94.81 75 TRP A C 1
ATOM 582 O O . TRP A 1 75 ? -1.771 0.977 -0.536 1.00 94.81 75 TRP A O 1
ATOM 592 N N . MET A 1 76 ? -3.273 -0.676 -0.304 1.00 95.25 76 MET A N 1
ATOM 593 C CA . MET A 1 76 ? -3.194 -0.739 1.149 1.00 95.25 76 MET A CA 1
ATOM 594 C C . MET A 1 76 ? -2.273 -1.883 1.566 1.00 95.25 76 MET A C 1
ATOM 596 O O . MET A 1 76 ? -2.530 -3.040 1.253 1.00 95.25 76 MET A O 1
ATOM 600 N N . GLN A 1 77 ? -1.220 -1.566 2.309 1.00 97.19 77 GLN A N 1
ATOM 601 C CA . GLN A 1 77 ? -0.371 -2.531 2.989 1.00 97.19 77 GLN A CA 1
ATOM 602 C C . GLN A 1 77 ? -0.812 -2.644 4.449 1.00 97.19 77 GLN A C 1
ATOM 604 O O . GLN A 1 77 ? -0.840 -1.654 5.184 1.00 97.19 77 GLN A O 1
ATOM 609 N N . LEU A 1 78 ? -1.134 -3.860 4.873 1.00 97.19 78 LEU A N 1
ATOM 610 C CA . LEU A 1 78 ? -1.445 -4.207 6.248 1.00 97.19 78 LEU A CA 1
ATOM 611 C C . LEU A 1 78 ? -0.295 -5.018 6.843 1.00 97.19 78 LEU A C 1
ATOM 613 O O . LEU A 1 78 ? 0.164 -5.977 6.230 1.00 97.19 78 LEU A O 1
ATOM 617 N N . THR A 1 79 ? 0.155 -4.663 8.041 1.00 97.12 79 THR A N 1
ATOM 618 C CA . THR A 1 79 ? 1.193 -5.394 8.779 1.00 97.12 79 THR A CA 1
ATOM 619 C C . THR A 1 79 ? 0.627 -5.875 10.104 1.00 97.12 79 THR A C 1
ATOM 621 O O . THR A 1 79 ? 0.265 -5.062 10.957 1.00 97.12 79 THR A O 1
ATOM 624 N N . GLY A 1 80 ? 0.540 -7.194 10.268 1.00 95.75 80 GLY A N 1
ATOM 625 C CA . GLY A 1 80 ? 0.100 -7.824 11.507 1.00 95.75 80 GLY A CA 1
ATOM 626 C C . GLY A 1 80 ? 1.094 -7.605 12.647 1.00 95.75 80 GLY A C 1
ATOM 627 O O . GLY A 1 80 ? 2.262 -7.280 12.430 1.00 95.75 80 GLY A O 1
ATOM 628 N N . SER A 1 81 ? 0.652 -7.831 13.883 1.00 92.50 81 SER A N 1
ATOM 629 C CA . SER A 1 81 ? 1.522 -7.788 15.071 1.00 92.50 81 SER A CA 1
ATOM 630 C C . SER A 1 81 ? 2.676 -8.802 15.026 1.00 92.50 81 SER A C 1
ATOM 632 O O . SER A 1 81 ? 3.707 -8.595 15.659 1.00 92.50 81 SER A O 1
ATOM 634 N N . ASN A 1 82 ? 2.525 -9.870 14.239 1.00 92.44 82 ASN A N 1
ATOM 635 C CA . ASN A 1 82 ? 3.545 -10.879 13.947 1.00 92.44 82 ASN A CA 1
ATOM 636 C C . ASN A 1 82 ? 4.516 -10.479 12.815 1.00 92.44 82 ASN A C 1
ATOM 638 O O . ASN A 1 82 ? 5.380 -11.273 12.454 1.00 92.44 82 ASN A O 1
ATOM 642 N N . GLY A 1 83 ? 4.366 -9.288 12.227 1.00 94.12 83 GLY A N 1
ATOM 643 C CA . GLY A 1 83 ? 5.183 -8.802 11.113 1.00 94.12 83 GLY A CA 1
ATOM 644 C C . GLY A 1 83 ? 4.756 -9.301 9.729 1.00 94.12 83 GLY A C 1
ATOM 645 O O . GLY A 1 83 ? 5.324 -8.851 8.736 1.00 94.12 83 GLY A O 1
ATOM 646 N N . VAL A 1 84 ? 3.747 -10.176 9.633 1.00 96.88 84 VAL A N 1
ATOM 647 C CA . VAL A 1 84 ? 3.228 -10.654 8.343 1.00 96.88 84 VAL A CA 1
ATOM 648 C C . VAL A 1 84 ? 2.553 -9.507 7.602 1.00 96.88 84 VAL A C 1
ATOM 650 O O . VAL A 1 84 ? 1.743 -8.769 8.171 1.00 96.88 84 VAL A O 1
ATOM 653 N N . VAL A 1 85 ? 2.883 -9.368 6.319 1.00 97.31 85 VAL A N 1
ATOM 654 C CA . VAL A 1 85 ? 2.357 -8.311 5.456 1.00 97.31 85 VAL A CA 1
ATOM 655 C C . VAL A 1 85 ? 1.299 -8.861 4.508 1.00 97.31 85 VAL A C 1
ATOM 657 O O . VAL A 1 85 ? 1.472 -9.918 3.911 1.00 97.31 85 VAL A O 1
ATOM 660 N N . LYS A 1 86 ? 0.199 -8.128 4.352 1.00 97.12 86 LYS A N 1
ATOM 661 C CA . LYS A 1 86 ? -0.793 -8.369 3.3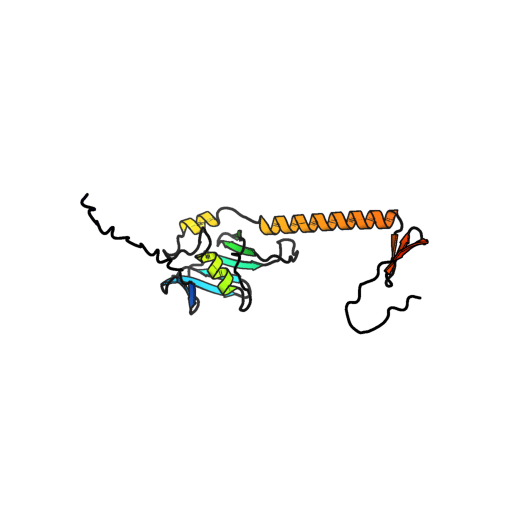06 1.00 97.12 86 LYS A CA 1
ATOM 662 C C . LYS A 1 86 ? -1.095 -7.093 2.546 1.00 97.12 86 LYS A C 1
ATOM 664 O O . LYS A 1 86 ? -1.255 -6.033 3.145 1.00 97.12 86 LYS A O 1
ATOM 669 N N . GLU A 1 87 ? -1.205 -7.212 1.237 1.00 96.31 87 GLU A N 1
ATOM 670 C CA . GLU A 1 87 ? -1.577 -6.128 0.340 1.00 96.31 87 GLU A CA 1
ATOM 671 C C . GLU A 1 87 ? -3.029 -6.283 -0.104 1.00 96.31 87 GLU A C 1
ATOM 673 O O . GLU A 1 87 ? -3.491 -7.385 -0.383 1.00 96.31 87 GLU A O 1
ATOM 678 N N . LEU A 1 88 ? -3.759 -5.173 -0.139 1.00 94.62 88 LEU A N 1
ATOM 679 C CA . LEU A 1 88 ? -5.148 -5.115 -0.569 1.00 94.62 88 LEU A CA 1
ATOM 680 C C . LEU A 1 88 ? -5.338 -3.963 -1.552 1.00 94.62 88 LEU A C 1
ATOM 682 O O . LEU A 1 88 ? -4.799 -2.867 -1.366 1.00 94.62 88 LEU A O 1
ATOM 686 N N . GLU A 1 89 ? -6.154 -4.208 -2.571 1.00 93.00 89 GLU A N 1
ATOM 687 C CA . GLU A 1 89 ? -6.631 -3.163 -3.471 1.00 93.00 89 GLU A CA 1
ATOM 688 C C . GLU A 1 89 ? -7.471 -2.141 -2.705 1.00 93.00 89 GLU A C 1
ATOM 690 O O . GLU A 1 89 ? -8.207 -2.480 -1.775 1.00 93.00 89 GLU A O 1
ATOM 695 N N . LEU A 1 90 ? -7.377 -0.879 -3.116 1.00 91.38 90 LEU A N 1
ATOM 696 C CA . LEU A 1 90 ? -8.245 0.164 -2.589 1.00 91.38 90 LEU A CA 1
ATOM 697 C C . LEU A 1 90 ? -9.612 0.084 -3.270 1.00 91.38 90 LEU A C 1
ATOM 699 O O . LEU A 1 90 ? -9.697 -0.022 -4.487 1.00 91.38 90 LEU A O 1
ATOM 703 N N . ILE A 1 91 ? -10.692 0.213 -2.500 1.00 86.19 91 ILE A N 1
ATOM 704 C CA . ILE A 1 91 ? -12.055 0.294 -3.053 1.00 86.19 91 ILE A CA 1
ATOM 705 C C . ILE A 1 91 ? -12.164 1.457 -4.072 1.00 86.19 91 ILE A C 1
ATOM 707 O O . ILE A 1 91 ? -11.700 2.563 -3.800 1.00 86.19 91 ILE A O 1
ATOM 711 N N . ASP A 1 92 ? -12.855 1.255 -5.201 1.00 64.00 92 ASP A N 1
ATOM 712 C CA . ASP A 1 92 ? -12.924 2.136 -6.397 1.00 64.00 92 ASP A CA 1
ATOM 713 C C . ASP A 1 92 ? -13.457 3.583 -6.214 1.00 64.00 92 ASP A C 1
ATOM 715 O O . ASP A 1 92 ? -13.709 4.307 -7.175 1.00 64.00 92 ASP A O 1
ATOM 719 N N . LYS A 1 93 ? -13.651 4.065 -4.983 1.00 62.72 93 LYS A N 1
ATOM 720 C CA . LYS A 1 93 ? -14.157 5.425 -4.680 1.00 62.72 93 LYS A CA 1
ATOM 721 C C . LYS A 1 93 ? -13.281 6.180 -3.685 1.00 62.72 93 LYS A C 1
ATOM 723 O O . LYS A 1 93 ? -13.724 7.106 -3.001 1.00 62.72 93 LYS A O 1
ATOM 728 N N . THR A 1 94 ? -12.034 5.752 -3.586 1.00 63.75 94 THR A N 1
ATOM 729 C CA . THR A 1 94 ? -11.087 6.210 -2.584 1.00 63.75 94 THR A CA 1
ATOM 730 C C . THR A 1 94 ? -10.464 7.543 -3.015 1.00 63.75 94 THR A C 1
ATOM 732 O O . THR A 1 94 ? -9.537 7.581 -3.814 1.00 63.75 94 THR A O 1
ATOM 735 N N . SER A 1 95 ? -10.993 8.661 -2.507 1.00 65.62 95 SER A N 1
ATOM 736 C CA . SER A 1 95 ? -10.385 9.988 -2.689 1.00 65.62 95 SER A CA 1
ATOM 737 C C . SER A 1 95 ? -9.341 10.267 -1.604 1.00 65.62 95 SER A C 1
ATOM 739 O O . SER A 1 95 ? -9.605 10.078 -0.415 1.00 65.62 95 SER A O 1
ATOM 741 N N . PHE A 1 96 ? -8.181 10.776 -2.021 1.00 72.00 96 PHE A N 1
ATOM 742 C CA . PHE A 1 96 ? -7.055 11.122 -1.146 1.00 72.00 96 PHE A CA 1
ATOM 743 C C . PHE A 1 96 ? -7.022 12.596 -0.718 1.00 72.00 96 PHE A C 1
ATOM 745 O O . PHE A 1 96 ? -6.070 13.017 -0.064 1.00 72.00 96 PHE A O 1
ATOM 752 N N . SER A 1 97 ? -8.043 13.394 -1.059 1.00 64.38 97 SER A N 1
ATOM 753 C CA . SER A 1 97 ? -8.018 14.862 -0.921 1.00 64.38 97 SER A CA 1
ATOM 754 C C . SER A 1 97 ? -7.735 15.390 0.495 1.00 64.38 97 SER A C 1
ATOM 756 O O . SER A 1 97 ? -7.333 16.539 0.629 1.00 64.38 97 SER A O 1
ATOM 758 N N . PHE A 1 98 ? -7.916 14.577 1.544 1.00 63.91 98 PHE A N 1
ATOM 759 C CA . PHE A 1 98 ? -7.688 14.970 2.944 1.00 63.91 98 PHE A CA 1
ATOM 760 C C . PHE A 1 98 ? -6.844 13.953 3.738 1.00 63.91 98 PHE A C 1
ATOM 762 O O . PHE A 1 98 ? -6.956 13.856 4.959 1.00 63.91 98 PHE A O 1
ATOM 769 N N . GLY A 1 99 ? -5.981 13.197 3.051 1.00 82.12 99 GLY A N 1
ATOM 770 C CA . GLY A 1 99 ? -5.090 12.202 3.656 1.00 82.12 99 GLY A CA 1
ATOM 771 C C . GLY A 1 99 ? -5.634 10.771 3.634 1.00 82.12 99 GLY A C 1
ATOM 772 O O . GLY A 1 99 ? -6.691 10.491 3.068 1.00 82.12 99 GLY A O 1
ATOM 773 N N . PHE A 1 100 ? -4.882 9.851 4.247 1.00 89.12 100 PHE A N 1
ATOM 774 C CA . PHE A 1 100 ? -5.114 8.408 4.121 1.00 89.12 100 PHE A CA 1
ATOM 775 C C . PHE A 1 100 ? -6.017 7.793 5.202 1.00 89.12 100 PHE A C 1
ATOM 777 O O . PHE A 1 100 ? -6.329 6.611 5.136 1.00 89.12 100 PHE A O 1
ATOM 784 N N . GLU A 1 101 ? -6.502 8.573 6.168 1.00 90.75 101 GLU A N 1
ATOM 785 C CA . GLU A 1 101 ? -7.338 8.035 7.251 1.00 90.75 101 GLU A CA 1
ATOM 786 C C . GLU A 1 101 ? -8.675 7.495 6.726 1.00 90.75 101 GLU A C 1
ATOM 788 O O . GLU A 1 101 ? -8.947 6.301 6.810 1.00 90.75 101 GLU A O 1
ATOM 793 N N . LYS A 1 102 ? -9.478 8.359 6.093 1.00 88.81 102 LYS A N 1
ATOM 794 C CA . LYS A 1 102 ? -10.752 7.987 5.466 1.00 88.81 102 LYS A CA 1
ATOM 795 C C . LYS A 1 102 ? -10.637 6.780 4.522 1.00 88.81 102 LYS A C 1
ATOM 797 O O . LYS A 1 102 ? -11.448 5.865 4.668 1.00 88.81 102 LYS A O 1
ATOM 802 N N . PRO A 1 103 ? -9.691 6.745 3.566 1.00 90.12 103 PRO A N 1
ATOM 803 C CA . PRO A 1 103 ? -9.584 5.620 2.650 1.00 90.12 103 PRO A CA 1
ATOM 804 C C . PRO A 1 103 ? -9.188 4.308 3.343 1.00 90.12 103 PRO A C 1
ATOM 806 O O . PRO A 1 103 ? -9.753 3.263 3.014 1.00 90.12 103 PRO A O 1
ATOM 809 N N . ILE A 1 104 ? -8.311 4.352 4.353 1.00 92.88 104 ILE A N 1
ATOM 810 C CA . ILE A 1 104 ? -7.983 3.182 5.182 1.00 92.88 104 ILE A CA 1
ATOM 811 C C . ILE A 1 104 ? -9.226 2.706 5.933 1.00 92.88 104 ILE A C 1
ATOM 813 O O . ILE A 1 104 ? -9.603 1.541 5.832 1.00 92.88 104 ILE A O 1
ATOM 817 N N . THR A 1 105 ? -9.922 3.603 6.636 1.00 92.06 105 THR A N 1
ATOM 818 C CA . THR A 1 105 ? -11.114 3.232 7.406 1.00 92.06 105 THR A CA 1
ATOM 819 C C . THR A 1 105 ? -12.196 2.629 6.511 1.00 92.06 105 THR A C 1
ATOM 821 O O . THR A 1 105 ? -12.814 1.633 6.882 1.00 92.06 105 THR A O 1
ATOM 824 N N . GLN A 1 106 ? -12.412 3.176 5.312 1.00 90.25 106 GLN A N 1
ATOM 825 C CA . GLN A 1 106 ? -13.371 2.623 4.354 1.00 90.25 106 GLN A CA 1
ATOM 826 C C . GLN A 1 106 ? -12.975 1.221 3.881 1.00 90.25 106 GLN A C 1
ATOM 828 O O . GLN A 1 106 ? -13.831 0.343 3.864 1.00 90.25 106 GLN A O 1
ATOM 833 N N . ASN A 1 107 ? -11.702 0.975 3.568 1.00 92.50 107 ASN A N 1
ATOM 834 C CA . ASN A 1 107 ? -11.239 -0.359 3.175 1.00 92.50 107 ASN A CA 1
ATOM 835 C C . ASN A 1 107 ? -11.393 -1.393 4.301 1.00 92.50 107 ASN A C 1
ATOM 837 O O . ASN A 1 107 ? -11.820 -2.521 4.059 1.00 92.50 107 ASN A O 1
ATOM 841 N N . LEU A 1 108 ? -11.113 -1.003 5.547 1.00 93.31 108 LEU A N 1
ATOM 842 C CA . LEU A 1 108 ? -11.201 -1.905 6.698 1.00 93.31 108 LEU A CA 1
ATOM 843 C C . LEU A 1 108 ? -12.643 -2.253 7.105 1.00 93.31 108 LEU A C 1
ATOM 845 O O . LEU A 1 108 ? -12.859 -3.301 7.713 1.00 93.31 108 LEU A O 1
ATOM 849 N N . THR A 1 109 ? -13.616 -1.396 6.779 1.00 91.56 109 THR A N 1
ATOM 850 C CA . THR A 1 109 ? -15.014 -1.511 7.246 1.00 91.56 109 THR A CA 1
ATOM 851 C C . THR A 1 109 ? -16.021 -1.846 6.143 1.00 91.56 109 THR A C 1
ATOM 853 O O . THR A 1 109 ? -17.052 -2.443 6.434 1.00 91.56 109 THR A O 1
ATOM 856 N N . LYS A 1 110 ? -15.747 -1.464 4.887 1.00 88.94 110 LYS A N 1
ATOM 857 C CA . LYS A 1 110 ? -16.685 -1.569 3.752 1.00 88.94 110 LYS A CA 1
ATOM 858 C C . LYS A 1 110 ? -16.234 -2.517 2.643 1.00 88.94 110 LYS A C 1
ATOM 860 O O . LYS A 1 110 ? -16.932 -2.618 1.637 1.00 88.94 110 LYS A O 1
ATOM 865 N N . SER A 1 111 ? -15.076 -3.160 2.779 1.00 86.50 111 SER A N 1
ATOM 866 C CA . SER A 1 111 ? -14.678 -4.223 1.852 1.00 86.50 111 SER A CA 1
ATOM 867 C C . SER A 1 111 ? -15.638 -5.411 1.955 1.00 86.50 111 SER A C 1
ATOM 869 O O . SER A 1 111 ? -16.380 -5.535 2.927 1.00 86.50 111 SER A O 1
ATOM 871 N N . GLU A 1 112 ? -15.628 -6.294 0.955 1.00 84.75 112 GLU A N 1
ATOM 872 C CA . GLU A 1 112 ? -16.485 -7.490 0.940 1.00 84.75 112 GLU A CA 1
ATOM 873 C C . GLU A 1 112 ? -16.248 -8.393 2.160 1.00 84.75 112 GLU A C 1
ATOM 875 O O . GLU A 1 112 ? -17.173 -9.025 2.666 1.00 84.75 112 GLU A O 1
ATOM 880 N N . ASN A 1 113 ? -15.014 -8.405 2.673 1.00 86.44 113 ASN A N 1
ATOM 881 C CA . ASN A 1 113 ? -14.627 -9.142 3.866 1.00 86.44 113 ASN A CA 1
ATOM 882 C C . ASN A 1 113 ? -13.957 -8.208 4.897 1.00 86.44 113 ASN A C 1
ATOM 884 O O . ASN A 1 113 ? -12.734 -8.236 5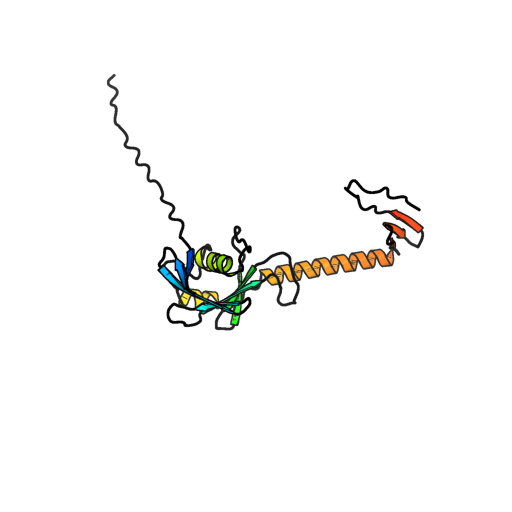.056 1.00 86.44 113 ASN A O 1
ATOM 888 N N . PRO A 1 114 ? -14.734 -7.380 5.618 1.00 90.88 114 PRO A N 1
ATOM 889 C CA . PRO A 1 114 ? -14.188 -6.308 6.442 1.00 90.88 114 PRO A CA 1
ATOM 890 C C . PRO A 1 114 ? -13.466 -6.857 7.673 1.00 90.88 114 PRO A C 1
ATOM 892 O O . PRO A 1 114 ? -13.984 -7.732 8.374 1.00 90.88 114 PRO A O 1
ATOM 895 N N . LEU A 1 115 ? -12.281 -6.320 7.971 1.00 93.00 115 LEU A N 1
ATOM 896 C CA . LEU A 1 115 ? -11.545 -6.631 9.204 1.00 93.00 115 LEU A CA 1
ATOM 897 C C . LEU A 1 115 ? -12.165 -5.951 10.429 1.00 93.00 115 LEU A C 1
ATOM 899 O O . LEU A 1 115 ? -12.007 -6.438 11.545 1.00 93.00 115 LEU A O 1
ATOM 903 N N . LEU A 1 116 ? -12.896 -4.854 10.213 1.00 92.81 116 LEU A N 1
ATOM 904 C CA . LEU A 1 116 ? -13.604 -4.096 11.239 1.00 92.81 116 LEU A CA 1
ATOM 905 C C . LEU A 1 116 ? -15.109 -4.041 10.911 1.00 92.81 116 LEU A C 1
ATOM 907 O O . LEU A 1 116 ? -15.597 -3.009 10.448 1.00 92.81 116 LEU A O 1
ATOM 911 N N . PRO A 1 117 ? -15.859 -5.144 11.090 1.00 91.19 117 PRO A N 1
ATOM 912 C CA . PRO A 1 117 ? -17.302 -5.151 10.865 1.00 91.19 117 PRO A CA 1
ATOM 913 C C . PRO A 1 117 ? -18.058 -4.407 11.980 1.00 91.19 117 PRO A C 1
ATOM 915 O O . PRO A 1 117 ? -17.571 -4.259 13.101 1.00 91.19 117 PRO A O 1
ATOM 918 N N . ALA A 1 118 ? -19.307 -4.011 11.708 1.00 87.81 118 ALA A N 1
ATOM 919 C CA . ALA A 1 118 ? -20.194 -3.361 12.687 1.00 87.81 118 ALA A CA 1
ATOM 920 C C . ALA A 1 118 ? -20.452 -4.204 13.958 1.00 87.81 118 ALA A C 1
ATOM 922 O O . ALA A 1 118 ? -20.744 -3.668 15.034 1.00 87.81 118 ALA A O 1
ATOM 923 N N . SER A 1 119 ? -20.319 -5.532 13.853 1.00 87.31 119 SER A N 1
ATOM 924 C CA . SER A 1 119 ? -20.410 -6.459 14.986 1.00 87.31 119 SER A CA 1
ATOM 925 C C . SER A 1 119 ? -19.295 -6.254 16.018 1.00 87.31 119 SER A C 1
ATOM 927 O O . SER A 1 119 ? -19.490 -6.598 17.182 1.00 87.31 119 SER A O 1
ATOM 929 N N . GLY A 1 120 ? -18.180 -5.632 15.628 1.00 83.38 120 GLY A N 1
ATOM 930 C CA . GLY A 1 120 ? -16.978 -5.469 16.440 1.00 83.38 120 GLY A CA 1
ATOM 931 C C . GLY A 1 120 ? -15.820 -6.330 15.938 1.00 83.38 120 GLY A C 1
ATOM 932 O O . GLY A 1 120 ? -15.956 -7.091 14.981 1.00 83.38 120 GLY A O 1
ATOM 933 N N . ILE A 1 121 ? -14.666 -6.181 16.585 1.00 89.69 121 ILE A N 1
ATOM 934 C CA . ILE A 1 121 ? -13.438 -6.899 16.235 1.00 89.69 121 ILE A CA 1
ATOM 935 C C . ILE A 1 121 ? -13.582 -8.397 16.524 1.00 89.69 121 ILE A C 1
ATOM 937 O O . ILE A 1 121 ? -13.936 -8.792 17.632 1.00 89.69 121 ILE A O 1
ATOM 941 N N . ASP A 1 122 ? -13.235 -9.215 15.532 1.00 91.50 122 ASP A N 1
ATOM 942 C CA . ASP A 1 122 ? -13.035 -10.657 15.675 1.00 91.50 122 ASP A CA 1
ATOM 943 C C . ASP A 1 122 ? -11.528 -10.952 15.645 1.00 91.50 122 ASP A C 1
ATOM 945 O O . ASP A 1 122 ? -10.882 -10.895 14.593 1.00 91.50 122 ASP A O 1
ATOM 949 N N . GLU A 1 123 ? -10.952 -11.250 16.813 1.00 89.69 123 GLU A N 1
ATOM 950 C CA . GLU A 1 123 ? -9.521 -11.544 16.931 1.00 89.69 123 GLU A CA 1
ATOM 951 C C . GLU A 1 123 ? -9.110 -12.78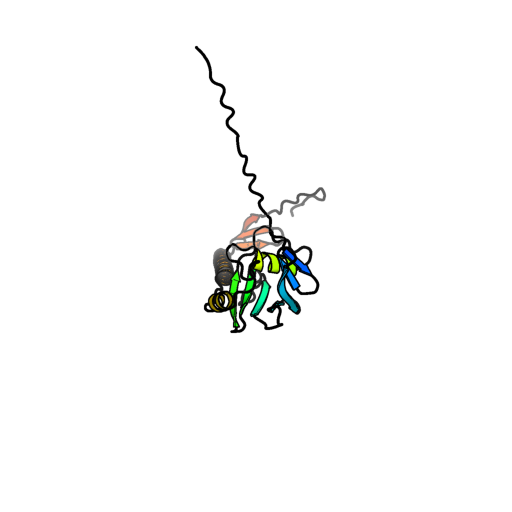9 16.135 1.00 89.69 123 GLU A C 1
ATOM 953 O O . GLU A 1 123 ? -8.031 -12.804 15.547 1.00 89.69 123 GLU A O 1
ATOM 958 N N . ASN A 1 124 ? -9.960 -13.818 16.061 1.00 92.12 124 ASN A N 1
ATOM 959 C CA . ASN A 1 124 ? -9.639 -15.043 15.326 1.00 92.12 124 ASN A CA 1
ATOM 960 C C . ASN A 1 124 ? -9.565 -14.766 13.829 1.00 92.12 124 ASN A C 1
ATOM 962 O O . ASN A 1 124 ? -8.666 -15.269 13.151 1.00 92.12 124 ASN A O 1
ATOM 966 N N . LYS A 1 125 ? -10.471 -13.925 13.322 1.00 93.00 125 LYS A N 1
ATOM 967 C CA . LYS A 1 125 ? -10.447 -13.468 11.933 1.00 93.00 125 LYS A CA 1
ATOM 968 C C . LYS A 1 125 ? -9.179 -12.679 11.623 1.00 93.00 125 LYS A C 1
ATOM 970 O O . LYS A 1 125 ? -8.538 -12.960 10.615 1.00 93.00 125 LYS A O 1
ATOM 975 N N . ILE A 1 126 ? -8.796 -11.733 12.482 1.00 93.69 126 ILE A N 1
ATOM 976 C CA . ILE A 1 126 ? -7.566 -10.942 12.305 1.00 93.69 126 ILE A CA 1
ATOM 977 C C . ILE A 1 126 ? -6.333 -11.849 12.349 1.00 93.69 126 ILE A C 1
ATOM 979 O O . ILE A 1 126 ? -5.489 -11.782 11.458 1.00 93.69 126 ILE A O 1
ATOM 983 N N . ASN A 1 127 ? -6.246 -12.737 13.340 1.00 92.88 127 ASN A N 1
ATOM 984 C CA . ASN A 1 127 ? -5.125 -13.663 13.471 1.00 92.88 127 ASN A CA 1
ATOM 985 C C . ASN A 1 127 ? -5.020 -14.578 12.248 1.00 92.88 127 ASN A C 1
ATOM 987 O O . ASN A 1 127 ? -3.930 -14.740 11.710 1.00 92.88 127 ASN A O 1
ATOM 991 N N . SER A 1 128 ? -6.147 -15.115 11.771 1.00 94.25 128 SER A N 1
ATOM 992 C CA . SER A 1 128 ? -6.201 -15.947 10.561 1.00 94.25 128 SER A CA 1
ATOM 993 C C . SER A 1 128 ? -5.813 -15.160 9.311 1.00 94.25 128 SER A C 1
ATOM 995 O O . SER A 1 128 ? -5.092 -15.670 8.457 1.00 94.25 128 SER A O 1
ATOM 997 N N . PHE A 1 129 ? -6.235 -13.896 9.218 1.00 94.62 129 PHE A N 1
ATOM 998 C CA . PHE A 1 129 ? -5.859 -13.013 8.122 1.00 94.62 129 PHE A CA 1
ATOM 999 C C . PHE A 1 129 ? -4.339 -12.827 8.056 1.00 94.62 129 PHE A C 1
ATOM 1001 O O . PHE A 1 129 ? -3.783 -12.908 6.974 1.00 94.62 129 PHE A O 1
ATOM 1008 N N . PHE A 1 130 ? -3.639 -12.682 9.182 1.00 96.19 130 PHE A N 1
ATOM 1009 C CA . PHE A 1 130 ? -2.177 -12.526 9.203 1.00 96.19 130 PHE A CA 1
ATOM 1010 C C . PHE A 1 130 ? -1.391 -13.845 9.350 1.00 96.19 130 PHE A C 1
ATOM 1012 O O . PHE A 1 130 ? -0.225 -13.816 9.737 1.00 96.19 130 PHE A O 1
ATOM 1019 N N . GLN A 1 131 ? -1.978 -15.004 9.024 1.00 95.38 131 GLN A N 1
ATOM 1020 C CA . GLN A 1 131 ? -1.239 -16.281 8.986 1.00 95.38 131 GLN A CA 1
ATOM 1021 C C . GLN A 1 131 ? -0.344 -16.430 7.752 1.00 95.38 131 GLN A C 1
ATOM 1023 O O . GLN A 1 131 ? 0.640 -17.163 7.794 1.00 95.38 131 GLN A O 1
ATOM 1028 N N . THR A 1 132 ? -0.693 -15.767 6.648 1.00 94.81 132 THR A N 1
ATOM 1029 C CA . THR A 1 132 ? 0.026 -15.875 5.372 1.00 94.81 132 THR A CA 1
ATOM 1030 C C . THR A 1 132 ? 0.376 -14.502 4.832 1.00 94.81 132 THR A C 1
ATOM 1032 O O . THR A 1 132 ? -0.411 -13.563 4.938 1.00 94.81 132 THR A O 1
ATOM 1035 N N . GLU A 1 133 ? 1.547 -14.387 4.219 1.00 95.75 133 GLU A N 1
ATOM 1036 C CA . GLU A 1 133 ? 1.947 -13.167 3.526 1.00 95.75 133 GLU A CA 1
ATOM 1037 C C . GLU A 1 133 ? 1.233 -13.054 2.173 1.00 95.75 133 GLU A C 1
ATOM 1039 O O . GLU A 1 133 ? 0.959 -14.057 1.513 1.00 95.75 133 GLU A O 1
ATOM 1044 N N . ASP A 1 134 ? 0.904 -11.829 1.771 1.00 96.31 134 ASP A N 1
ATOM 1045 C CA . ASP A 1 134 ? 0.436 -11.516 0.421 1.00 96.31 134 ASP A CA 1
ATOM 1046 C C . ASP A 1 134 ? 1.083 -10.216 -0.054 1.00 96.31 134 ASP A C 1
ATOM 1048 O O . ASP A 1 134 ? 0.813 -9.142 0.483 1.00 96.31 134 ASP A O 1
ATOM 1052 N N . ARG A 1 135 ? 1.953 -10.339 -1.058 1.00 96.19 135 ARG A N 1
ATOM 1053 C CA . ARG A 1 135 ? 2.605 -9.223 -1.758 1.00 96.19 135 ARG A CA 1
ATOM 1054 C C . ARG A 1 135 ? 2.352 -9.269 -3.261 1.00 96.19 135 ARG A C 1
ATOM 1056 O O . ARG A 1 135 ? 3.232 -8.972 -4.068 1.00 96.19 135 ARG A O 1
ATOM 1063 N N . SER A 1 136 ? 1.188 -9.777 -3.654 1.00 96.44 136 SER A N 1
ATOM 1064 C CA . SER A 1 136 ? 0.849 -9.981 -5.062 1.00 96.44 136 SER A CA 1
ATOM 1065 C C . SER A 1 136 ? 0.826 -8.674 -5.860 1.00 96.44 136 SER A C 1
ATOM 1067 O O . SER A 1 136 ? 1.292 -8.668 -7.000 1.00 96.44 136 SER A O 1
ATOM 1069 N N . ILE A 1 137 ? 0.367 -7.569 -5.261 1.00 96.25 137 ILE A N 1
ATOM 1070 C CA . ILE A 1 137 ? 0.267 -6.264 -5.925 1.00 96.25 137 ILE A CA 1
ATOM 1071 C C . ILE A 1 137 ? 1.664 -5.713 -6.210 1.00 96.25 137 ILE A C 1
ATOM 1073 O O . ILE A 1 137 ? 2.008 -5.482 -7.369 1.00 96.25 137 ILE A O 1
ATOM 1077 N N . SER A 1 138 ? 2.501 -5.554 -5.182 1.00 96.56 138 SER A N 1
ATOM 1078 C CA . SER A 1 138 ? 3.845 -4.995 -5.356 1.00 96.56 138 SER A CA 1
ATOM 1079 C C . SER A 1 138 ? 4.733 -5.875 -6.232 1.00 96.56 138 SER A C 1
ATOM 1081 O O . SER A 1 138 ? 5.439 -5.354 -7.092 1.00 96.56 138 SER A O 1
ATOM 1083 N N . LYS A 1 139 ? 4.636 -7.205 -6.102 1.00 96.75 139 LYS A N 1
ATOM 1084 C CA . LYS A 1 139 ? 5.357 -8.144 -6.972 1.00 96.75 139 LYS A CA 1
ATOM 1085 C C . LYS A 1 139 ? 4.932 -8.020 -8.436 1.00 96.75 139 LYS A C 1
ATOM 1087 O O . LYS A 1 139 ? 5.778 -8.092 -9.323 1.00 96.75 139 LYS A O 1
ATOM 1092 N N . SER A 1 140 ? 3.637 -7.844 -8.702 1.00 96.38 140 SER A N 1
ATOM 1093 C CA . SER A 1 140 ? 3.141 -7.636 -10.067 1.00 96.38 140 SER A CA 1
ATOM 1094 C C . SER A 1 140 ? 3.686 -6.341 -10.670 1.00 96.38 140 SER A C 1
ATOM 1096 O O . SER A 1 140 ? 4.054 -6.317 -11.842 1.00 96.38 140 SER A O 1
ATOM 1098 N N . GLU A 1 141 ? 3.757 -5.273 -9.878 1.00 96.12 141 GLU A N 1
ATOM 1099 C CA . GLU A 1 141 ? 4.313 -3.994 -10.319 1.00 96.12 141 GLU A CA 1
ATOM 1100 C C . GLU A 1 141 ? 5.826 -4.072 -10.564 1.00 96.12 141 GLU A C 1
ATOM 1102 O O . GLU A 1 141 ? 6.298 -3.581 -11.589 1.00 96.12 141 GLU A O 1
ATOM 1107 N N . ASP A 1 142 ? 6.579 -4.747 -9.690 1.00 95.56 142 ASP A N 1
ATOM 1108 C CA . ASP A 1 142 ? 8.016 -4.976 -9.885 1.00 95.56 142 ASP A CA 1
ATOM 1109 C C . ASP A 1 142 ? 8.292 -5.779 -11.164 1.00 95.56 142 ASP A C 1
ATOM 1111 O O . ASP A 1 142 ? 9.146 -5.392 -11.962 1.00 95.56 142 ASP A O 1
ATOM 1115 N N . ASN A 1 143 ? 7.526 -6.846 -11.414 1.00 95.75 143 ASN A N 1
ATOM 1116 C CA . ASN A 1 143 ? 7.652 -7.632 -12.643 1.00 95.75 143 ASN A CA 1
ATOM 1117 C C . ASN A 1 143 ? 7.402 -6.779 -13.894 1.00 95.75 143 ASN A C 1
ATOM 1119 O O . ASN A 1 143 ? 8.150 -6.873 -14.864 1.00 95.75 143 ASN A O 1
ATOM 1123 N N . ARG A 1 144 ? 6.377 -5.921 -13.859 1.00 95.12 144 ARG A N 1
ATOM 1124 C CA . ARG A 1 144 ? 6.041 -5.020 -14.966 1.00 95.12 144 ARG A CA 1
ATOM 1125 C C . ARG A 1 144 ? 7.154 -4.003 -15.226 1.00 95.12 144 ARG A C 1
ATOM 1127 O O . ARG A 1 144 ? 7.468 -3.699 -16.372 1.00 95.12 144 ARG A O 1
ATOM 1134 N N . ILE A 1 145 ? 7.758 -3.468 -14.167 1.00 94.19 145 ILE A N 1
ATOM 1135 C CA . ILE A 1 145 ? 8.888 -2.539 -14.278 1.00 94.19 145 ILE A CA 1
ATOM 1136 C C . ILE A 1 145 ? 10.106 -3.228 -14.897 1.00 94.19 145 ILE A C 1
ATOM 1138 O O . ILE A 1 145 ? 10.751 -2.640 -15.764 1.00 94.19 145 ILE A O 1
ATOM 1142 N N . GLU A 1 146 ? 10.421 -4.453 -14.480 1.00 95.31 146 GLU A N 1
ATOM 1143 C CA . GLU A 1 146 ? 11.526 -5.213 -15.072 1.00 95.31 146 GLU A CA 1
ATOM 1144 C C . GLU A 1 146 ? 11.260 -5.578 -16.537 1.00 95.31 146 GLU A C 1
ATOM 1146 O O . GLU A 1 146 ? 12.166 -5.450 -17.357 1.00 95.31 146 GLU A O 1
ATOM 1151 N N . GLU A 1 147 ? 10.022 -5.920 -16.904 1.00 95.56 147 GLU A N 1
ATOM 1152 C CA . GLU A 1 147 ? 9.637 -6.135 -18.304 1.00 95.56 147 GLU A CA 1
ATOM 1153 C C . GLU A 1 147 ? 9.891 -4.883 -19.158 1.00 95.56 147 GLU A C 1
ATOM 1155 O O . GLU A 1 147 ? 10.539 -4.966 -20.201 1.00 95.56 147 GLU A O 1
ATOM 1160 N N . TYR A 1 148 ? 9.482 -3.697 -18.690 1.00 94.06 148 TYR A N 1
ATOM 1161 C CA . TYR A 1 148 ? 9.770 -2.445 -19.398 1.00 94.06 148 TYR A CA 1
ATOM 1162 C C . TYR A 1 148 ? 11.263 -2.131 -19.479 1.00 94.06 148 TYR A C 1
ATOM 1164 O O . TYR A 1 148 ? 11.729 -1.634 -20.503 1.00 94.06 148 TYR A O 1
ATOM 1172 N N . LYS A 1 149 ? 12.034 -2.409 -18.422 1.00 94.81 149 LYS A N 1
ATOM 1173 C CA . LYS A 1 149 ? 13.491 -2.235 -18.465 1.00 94.81 149 LYS A CA 1
ATOM 1174 C C . LYS A 1 149 ? 14.123 -3.142 -19.512 1.00 94.81 149 LYS A C 1
ATOM 1176 O O . LYS A 1 149 ? 15.042 -2.701 -20.193 1.00 94.81 149 LYS A O 1
ATOM 1181 N N . GLU A 1 150 ? 13.645 -4.374 -19.644 1.00 95.81 150 GLU A N 1
ATOM 1182 C CA . GLU A 1 150 ? 14.182 -5.318 -20.619 1.00 95.81 150 GLU A CA 1
ATOM 1183 C C . GLU A 1 150 ? 13.825 -4.930 -22.056 1.00 95.81 150 GLU A C 1
ATOM 1185 O O . GLU A 1 150 ? 14.692 -4.956 -22.928 1.00 95.81 150 GLU A O 1
ATOM 1190 N N . ILE A 1 151 ? 12.593 -4.462 -22.285 1.00 95.44 151 ILE A N 1
ATOM 1191 C CA . ILE A 1 151 ? 12.188 -3.879 -23.570 1.00 95.44 151 ILE A CA 1
ATOM 1192 C C . ILE A 1 151 ? 13.098 -2.699 -23.919 1.00 95.44 151 ILE A C 1
ATOM 1194 O O . ILE A 1 151 ? 13.700 -2.701 -24.989 1.00 95.44 151 ILE A O 1
ATOM 1198 N N . ASN A 1 152 ? 13.284 -1.748 -22.999 1.00 94.69 152 ASN A N 1
ATOM 1199 C CA . ASN A 1 152 ? 14.134 -0.580 -23.238 1.00 94.69 152 ASN A CA 1
ATOM 1200 C C . ASN A 1 152 ? 15.586 -0.977 -23.536 1.00 94.69 152 ASN A C 1
ATOM 1202 O O . ASN A 1 152 ? 16.184 -0.445 -24.462 1.00 94.69 152 ASN A O 1
ATOM 1206 N N . ARG A 1 153 ? 16.153 -1.946 -22.803 1.00 96.06 153 ARG A N 1
ATOM 1207 C CA . ARG A 1 153 ? 17.504 -2.462 -23.089 1.00 96.06 153 ARG A CA 1
ATOM 1208 C C . ARG A 1 153 ? 17.590 -3.081 -24.478 1.00 96.06 153 ARG A C 1
ATOM 1210 O O . ARG A 1 153 ? 18.586 -2.877 -25.167 1.00 96.06 153 ARG A O 1
ATOM 1217 N N . SER A 1 154 ? 16.573 -3.840 -24.885 1.00 95.00 154 SER A N 1
ATOM 1218 C CA . SER A 1 154 ? 16.539 -4.439 -26.218 1.00 95.00 154 SER A CA 1
ATOM 1219 C C . SER A 1 154 ? 16.389 -3.381 -27.314 1.00 95.00 154 SER A C 1
ATOM 1221 O O . SER A 1 154 ? 17.019 -3.510 -28.361 1.00 95.00 154 SER A O 1
ATOM 1223 N N . GLU A 1 155 ? 15.574 -2.349 -27.098 1.00 92.94 155 GLU A N 1
ATOM 1224 C CA . GLU A 1 155 ? 15.425 -1.221 -28.023 1.00 92.94 155 GLU A CA 1
ATOM 1225 C C . GLU A 1 155 ? 16.725 -0.411 -28.133 1.00 92.94 155 GLU A C 1
ATOM 1227 O O . GLU A 1 155 ? 17.167 -0.118 -29.244 1.00 92.94 155 GLU A O 1
ATOM 1232 N N . ASP A 1 156 ? 17.385 -0.129 -27.006 1.00 93.31 156 ASP A N 1
ATOM 1233 C CA . ASP A 1 156 ? 18.676 0.564 -26.954 1.00 93.31 156 ASP A CA 1
ATOM 1234 C C . ASP A 1 156 ? 19.774 -0.236 -27.670 1.00 93.31 156 ASP A C 1
ATOM 1236 O O . ASP A 1 156 ? 20.569 0.334 -28.421 1.00 93.31 156 ASP A O 1
ATOM 1240 N N . ALA A 1 157 ? 19.809 -1.561 -27.488 1.00 94.44 157 ALA A N 1
ATOM 1241 C CA . ALA A 1 157 ? 20.748 -2.438 -28.184 1.00 94.44 157 ALA A CA 1
ATOM 1242 C C . ALA A 1 157 ? 20.516 -2.424 -29.703 1.00 94.44 157 ALA A C 1
ATOM 1244 O O . ALA A 1 157 ? 21.463 -2.246 -30.467 1.00 94.44 157 ALA A O 1
ATOM 1245 N N . LEU A 1 158 ? 19.258 -2.517 -30.152 1.00 93.44 158 LEU A N 1
ATOM 1246 C CA . LEU A 1 158 ? 18.916 -2.412 -31.573 1.00 93.44 158 LEU A CA 1
ATOM 1247 C C . LEU A 1 158 ? 19.282 -1.038 -32.146 1.00 93.44 158 LEU A C 1
ATOM 1249 O O . LEU A 1 158 ? 19.806 -0.957 -33.260 1.00 93.44 158 LEU A O 1
ATOM 1253 N N . ALA A 1 159 ? 19.033 0.042 -31.405 1.00 92.06 159 ALA A N 1
ATOM 1254 C CA . ALA A 1 159 ? 19.430 1.384 -31.810 1.00 92.06 159 ALA A CA 1
ATOM 1255 C C . ALA A 1 159 ? 20.957 1.498 -31.935 1.00 92.06 159 ALA A C 1
ATOM 1257 O O . ALA A 1 159 ? 21.445 2.038 -32.929 1.00 92.06 159 ALA A O 1
ATOM 1258 N N . ALA A 1 160 ? 21.714 0.938 -30.987 1.00 92.50 160 ALA A N 1
ATOM 1259 C CA . ALA A 1 160 ? 23.173 0.916 -31.020 1.00 92.50 160 ALA A CA 1
ATOM 1260 C C . ALA A 1 160 ? 23.719 0.107 -32.211 1.00 92.50 160 ALA A C 1
ATOM 1262 O O . ALA A 1 160 ? 24.550 0.624 -32.962 1.00 92.50 160 ALA A O 1
ATOM 1263 N N . ASP A 1 161 ? 23.208 -1.106 -32.441 1.00 94.62 161 ASP A N 1
ATOM 1264 C CA . ASP A 1 161 ? 23.620 -1.986 -33.545 1.00 94.62 161 ASP A CA 1
ATOM 1265 C C . ASP A 1 161 ? 23.376 -1.340 -34.915 1.00 94.62 161 ASP A C 1
ATOM 1267 O O . ASP A 1 161 ? 24.204 -1.428 -35.826 1.00 94.62 161 ASP A O 1
ATOM 1271 N N . ASN A 1 162 ? 22.260 -0.621 -35.051 1.00 92.44 162 ASN A N 1
ATOM 1272 C CA . ASN A 1 162 ? 21.900 0.097 -36.273 1.00 92.44 162 ASN A CA 1
ATOM 1273 C C . ASN A 1 162 ? 22.479 1.524 -36.336 1.00 92.44 162 ASN A C 1
ATOM 1275 O O . ASN A 1 162 ? 22.225 2.253 -37.300 1.00 92.44 162 ASN A O 1
ATOM 1279 N N . LYS A 1 163 ? 23.264 1.934 -35.327 1.00 94.19 163 LYS A N 1
ATOM 1280 C CA . LYS A 1 163 ? 23.827 3.286 -35.167 1.00 94.19 163 LYS A CA 1
ATOM 1281 C C . LYS A 1 163 ? 22.777 4.383 -35.346 1.00 94.19 163 LYS A C 1
ATOM 1283 O O . LYS A 1 163 ? 23.023 5.377 -36.037 1.00 94.19 163 LYS A O 1
ATOM 1288 N N . ILE A 1 164 ? 21.600 4.160 -34.769 1.00 93.88 164 ILE A N 1
ATOM 1289 C CA . ILE A 1 164 ? 20.499 5.112 -34.765 1.00 93.88 164 ILE A CA 1
ATOM 1290 C C . ILE A 1 164 ? 20.797 6.191 -33.728 1.00 93.88 164 ILE A C 1
ATOM 1292 O O . ILE A 1 164 ? 21.063 5.894 -32.566 1.00 93.88 164 ILE A O 1
ATOM 1296 N N . LEU A 1 165 ? 20.731 7.453 -34.144 1.00 91.50 165 LEU A N 1
ATOM 1297 C CA . LEU A 1 165 ? 20.882 8.614 -33.274 1.00 91.50 165 LEU A CA 1
ATOM 1298 C C . LEU A 1 165 ? 19.701 9.558 -33.476 1.00 91.50 165 LEU A C 1
ATOM 1300 O O . LEU A 1 165 ? 19.286 9.820 -34.605 1.00 91.50 165 LEU A O 1
ATOM 1304 N N . ILE A 1 166 ? 19.184 10.100 -32.376 1.00 90.06 166 ILE A N 1
ATOM 1305 C CA . ILE A 1 166 ? 18.156 11.142 -32.396 1.00 90.06 166 ILE A CA 1
ATOM 1306 C C . ILE A 1 166 ? 18.769 12.410 -31.813 1.00 90.06 166 ILE A C 1
ATOM 1308 O O . ILE A 1 166 ? 19.176 12.439 -30.652 1.00 90.06 166 ILE A O 1
ATOM 1312 N N . SER A 1 167 ? 18.861 13.462 -32.622 1.00 88.31 167 SER A N 1
ATOM 1313 C CA . SER A 1 167 ? 19.368 14.752 -32.160 1.00 88.31 167 SER A CA 1
ATOM 1314 C C . SER A 1 167 ? 18.347 15.480 -31.281 1.00 88.31 167 SER A C 1
ATOM 1316 O O . SER A 1 167 ? 17.143 15.225 -31.326 1.00 88.31 167 SER A O 1
ATOM 1318 N N . ASN A 1 168 ? 18.817 16.463 -30.515 1.00 84.44 168 ASN A N 1
ATOM 1319 C CA . ASN A 1 168 ? 17.975 17.340 -29.694 1.00 84.44 168 ASN A CA 1
ATOM 1320 C C . ASN A 1 168 ? 16.946 18.165 -30.497 1.00 84.44 168 ASN A C 1
ATOM 1322 O O . ASN A 1 168 ? 15.947 18.604 -29.932 1.00 84.44 168 ASN A O 1
ATOM 1326 N N . VAL A 1 169 ? 17.171 18.367 -31.800 1.00 85.69 169 VAL A N 1
ATOM 1327 C CA . VAL A 1 169 ? 16.226 19.011 -32.732 1.00 85.69 169 VAL A CA 1
ATOM 1328 C C . VAL A 1 169 ? 15.317 18.003 -33.449 1.00 85.69 169 VAL A C 1
ATOM 1330 O O . VAL A 1 169 ? 14.559 18.374 -34.341 1.00 85.69 169 VAL A O 1
ATOM 1333 N N . GLY A 1 170 ? 15.374 16.727 -33.056 1.00 87.56 170 GLY A N 1
ATOM 1334 C CA . GLY A 1 170 ? 14.495 15.667 -33.541 1.00 87.56 170 GLY A CA 1
ATOM 1335 C C . GLY A 1 170 ? 14.922 15.029 -34.861 1.00 87.56 170 GLY A C 1
ATOM 1336 O O . GLY A 1 170 ? 14.129 14.292 -35.433 1.00 87.56 170 GLY A O 1
ATOM 1337 N N . ILE A 1 171 ? 16.133 15.274 -35.372 1.00 91.31 171 ILE A N 1
ATOM 1338 C CA . ILE A 1 171 ? 16.633 14.575 -36.570 1.00 91.31 171 ILE A CA 1
ATOM 1339 C C . ILE A 1 171 ? 17.008 13.146 -36.182 1.00 91.31 171 ILE A C 1
ATOM 1341 O O . ILE A 1 171 ? 17.765 12.954 -35.234 1.00 91.31 171 ILE A O 1
ATOM 1345 N N . ILE A 1 172 ? 16.513 12.169 -36.942 1.00 93.44 172 ILE A N 1
ATOM 1346 C CA . ILE A 1 172 ? 16.888 10.761 -36.812 1.00 93.44 172 ILE A CA 1
ATOM 1347 C C . ILE A 1 172 ? 17.929 10.443 -37.888 1.00 93.44 172 ILE A C 1
ATOM 1349 O O . ILE A 1 172 ? 17.676 10.656 -39.081 1.00 93.44 172 ILE A O 1
ATOM 1353 N N . SER A 1 173 ? 19.078 9.910 -37.487 1.00 93.38 173 SER A N 1
ATOM 1354 C CA . SER A 1 173 ? 20.096 9.379 -38.393 1.00 93.38 173 SER A CA 1
ATOM 1355 C C . SER A 1 173 ? 20.386 7.908 -38.114 1.00 93.38 173 SER A C 1
ATOM 1357 O O . SER A 1 173 ? 20.220 7.452 -36.989 1.00 93.38 173 SER A O 1
ATOM 1359 N N . ALA A 1 174 ? 20.815 7.173 -39.138 1.00 94.06 174 ALA A N 1
ATOM 1360 C CA . ALA A 1 174 ? 21.385 5.833 -39.028 1.00 94.06 174 ALA A CA 1
ATOM 1361 C C . ALA A 1 174 ? 22.713 5.815 -39.786 1.00 94.06 174 ALA A C 1
ATOM 1363 O O . ALA A 1 174 ? 22.794 6.334 -40.896 1.00 94.06 174 ALA A O 1
ATOM 1364 N N . ASN A 1 175 ? 23.775 5.267 -39.189 1.00 91.69 175 ASN A N 1
ATOM 1365 C CA . ASN A 1 175 ? 25.130 5.307 -39.768 1.00 91.69 175 ASN A CA 1
ATOM 1366 C C . ASN A 1 175 ? 25.580 6.722 -40.208 1.00 91.69 175 ASN A C 1
ATOM 1368 O O . ASN A 1 175 ? 26.268 6.872 -41.212 1.00 91.69 175 ASN A O 1
ATOM 1372 N N . ASN A 1 176 ? 25.209 7.759 -39.447 1.00 88.00 176 ASN A N 1
ATOM 1373 C CA . ASN A 1 176 ? 25.435 9.183 -39.755 1.00 88.00 176 ASN A CA 1
ATOM 1374 C C . ASN A 1 176 ? 24.674 9.740 -40.974 1.00 88.00 176 ASN A C 1
ATOM 1376 O O . ASN A 1 176 ? 24.840 10.915 -41.299 1.00 88.00 176 ASN A O 1
ATOM 1380 N N . GLU A 1 177 ? 23.794 8.963 -41.603 1.00 93.19 177 GLU A N 1
ATOM 1381 C CA . GLU A 1 177 ? 22.916 9.440 -42.671 1.00 93.19 177 GLU A CA 1
ATOM 1382 C C . GLU A 1 177 ? 21.533 9.772 -42.115 1.00 93.19 177 GLU A C 1
ATOM 1384 O O . GLU A 1 177 ? 20.963 9.024 -41.321 1.00 93.19 177 GLU A O 1
ATOM 1389 N N . LYS A 1 178 ? 20.975 10.919 -42.512 1.00 93.75 178 LYS A N 1
ATOM 1390 C CA . LYS A 1 178 ? 19.636 11.337 -42.085 1.00 93.75 178 LYS A CA 1
ATOM 1391 C C . LYS A 1 178 ? 18.587 10.412 -42.702 1.00 93.75 178 LYS A C 1
ATOM 1393 O O . LYS A 1 178 ? 18.438 10.385 -43.919 1.00 93.75 178 LYS A O 1
ATOM 1398 N N . ILE A 1 179 ? 17.805 9.749 -41.853 1.00 94.94 179 ILE A N 1
ATOM 1399 C CA . ILE A 1 179 ? 16.723 8.845 -42.274 1.00 94.94 179 ILE A CA 1
ATOM 1400 C C . ILE A 1 179 ? 15.329 9.372 -41.926 1.00 94.94 179 ILE A C 1
ATOM 1402 O O . ILE A 1 179 ? 14.332 8.873 -42.439 1.00 94.94 179 ILE A O 1
ATOM 1406 N N . GLY A 1 180 ? 15.231 10.395 -41.074 1.00 93.31 180 GLY A N 1
ATOM 1407 C CA . GLY A 1 180 ? 13.937 10.942 -40.692 1.00 93.31 180 GLY A CA 1
ATOM 1408 C C . GLY A 1 180 ? 14.023 12.092 -39.705 1.00 93.31 180 GLY A C 1
ATOM 1409 O O . GLY A 1 180 ? 15.093 12.647 -39.439 1.00 93.31 180 GLY A O 1
ATOM 1410 N N . TYR A 1 181 ? 12.864 12.474 -39.180 1.00 92.94 181 TYR A N 1
ATOM 1411 C CA . TYR A 1 181 ? 12.747 13.478 -38.134 1.00 92.94 181 TYR A CA 1
ATOM 1412 C C . TYR A 1 181 ? 11.464 13.273 -37.316 1.00 92.94 181 TYR A C 1
ATOM 1414 O O . TYR A 1 181 ? 10.456 12.790 -37.832 1.00 92.94 181 TYR A O 1
ATOM 1422 N N . ILE A 1 182 ? 11.498 13.666 -36.045 1.00 88.81 182 ILE A N 1
ATOM 1423 C CA . ILE A 1 182 ? 10.356 13.707 -35.131 1.00 88.81 182 ILE A CA 1
ATOM 1424 C C . ILE A 1 182 ? 10.081 15.170 -34.809 1.00 88.81 182 ILE A C 1
ATOM 1426 O O . ILE A 1 182 ? 10.962 15.889 -34.344 1.00 88.81 182 ILE A O 1
ATOM 1430 N N . VAL A 1 183 ? 8.842 15.611 -35.021 1.00 82.38 183 VAL A N 1
ATOM 1431 C CA . VAL A 1 183 ? 8.402 16.957 -34.637 1.00 82.38 183 VAL A CA 1
ATOM 1432 C C . VAL A 1 183 ? 7.428 16.842 -33.484 1.00 82.38 183 VAL A C 1
ATOM 1434 O O . VAL A 1 183 ? 6.426 16.129 -33.565 1.00 82.38 183 VAL A O 1
ATOM 1437 N N . ARG A 1 184 ? 7.683 17.584 -32.407 1.00 72.69 184 ARG A N 1
ATOM 1438 C CA . ARG A 1 184 ? 6.694 17.738 -31.346 1.00 72.69 184 ARG A CA 1
ATOM 1439 C C . ARG A 1 184 ? 5.583 18.650 -31.854 1.00 72.69 184 ARG A C 1
ATOM 1441 O O . ARG A 1 184 ? 5.826 19.817 -32.143 1.00 72.69 184 ARG A O 1
ATOM 1448 N N . LYS A 1 185 ? 4.355 18.138 -31.941 1.00 69.06 185 LYS A N 1
ATOM 1449 C CA . LYS A 1 185 ? 3.188 18.953 -32.293 1.00 69.06 185 LYS A CA 1
ATOM 1450 C C . LYS A 1 185 ? 2.952 20.006 -31.204 1.00 69.06 185 LYS A C 1
ATOM 1452 O O . LYS A 1 185 ? 2.471 19.685 -30.118 1.00 69.06 185 LYS A O 1
ATOM 1457 N N . VAL A 1 186 ? 3.300 21.259 -31.489 1.00 64.69 186 VAL A N 1
ATOM 1458 C CA . VAL A 1 186 ? 2.989 22.393 -30.614 1.00 64.69 186 VAL A CA 1
ATOM 1459 C C . VAL A 1 186 ? 1.519 22.741 -30.826 1.00 64.69 186 VAL A C 1
ATOM 1461 O O . VAL A 1 186 ? 1.112 23.113 -31.923 1.00 64.69 186 VAL A O 1
ATOM 1464 N N . THR A 1 187 ? 0.697 22.568 -29.792 1.00 56.88 187 THR A N 1
ATOM 1465 C CA . THR A 1 187 ? -0.727 22.931 -29.839 1.00 56.88 187 THR A CA 1
ATOM 1466 C C . THR A 1 187 ? -0.907 24.174 -28.971 1.00 56.88 187 THR A C 1
ATOM 1468 O O . THR A 1 187 ? -1.243 24.079 -27.796 1.00 56.88 187 THR A O 1
ATOM 1471 N N . GLY A 1 188 ? -0.573 25.339 -29.527 1.00 54.09 188 GLY A N 1
ATOM 1472 C CA . GLY A 1 188 ? -0.612 26.636 -28.847 1.00 54.09 188 GLY A CA 1
ATOM 1473 C C . GLY A 1 188 ? -0.329 27.779 -29.824 1.00 54.09 188 GLY A C 1
ATOM 1474 O O . GLY A 1 188 ? 0.334 27.573 -30.834 1.00 54.09 188 GLY A O 1
ATOM 1475 N N . LYS A 1 189 ? -0.875 28.970 -29.549 1.00 52.06 189 LYS A N 1
ATOM 1476 C CA . LYS A 1 189 ? -0.915 30.129 -30.465 1.00 52.06 189 LYS A CA 1
ATOM 1477 C C . LYS A 1 189 ? 0.418 30.871 -30.643 1.00 52.06 189 LYS A C 1
ATOM 1479 O O . LYS A 1 189 ? 0.426 31.887 -31.328 1.00 52.06 189 LYS A O 1
ATOM 1484 N N . ASP A 1 190 ? 1.510 30.355 -30.085 1.00 51.25 190 ASP A N 1
ATOM 1485 C CA . ASP A 1 190 ? 2.815 31.004 -30.120 1.00 51.25 190 ASP A CA 1
ATOM 1486 C C . ASP A 1 190 ? 3.868 30.130 -30.812 1.00 51.25 190 ASP A C 1
ATOM 1488 O O . ASP A 1 190 ? 4.379 29.152 -30.272 1.00 51.25 190 ASP A O 1
ATOM 1492 N N . MET A 1 191 ? 4.214 30.620 -32.003 1.00 46.28 191 MET A N 1
ATOM 1493 C CA . MET A 1 191 ? 5.495 30.528 -32.699 1.00 46.28 191 MET A CA 1
ATOM 1494 C C . MET A 1 191 ? 5.780 29.336 -33.625 1.00 46.28 191 MET A C 1
ATOM 1496 O O . MET A 1 191 ? 5.710 28.156 -33.296 1.00 46.28 191 MET A O 1
ATOM 1500 N N . VAL A 1 192 ? 6.152 29.752 -34.837 1.00 49.28 192 VAL A N 1
ATOM 1501 C CA . VAL A 1 192 ? 6.607 28.995 -35.999 1.00 49.28 192 VAL A CA 1
ATOM 1502 C C . VAL A 1 192 ? 7.904 28.256 -35.668 1.00 49.28 192 VAL A C 1
ATOM 1504 O O . VAL A 1 192 ? 8.892 28.876 -35.284 1.00 49.28 192 VAL A O 1
ATOM 1507 N N . GLN A 1 193 ? 7.930 26.942 -35.886 1.00 49.91 193 GLN A N 1
ATOM 1508 C CA . GLN A 1 193 ? 9.180 26.189 -35.968 1.00 49.91 193 GLN A CA 1
ATOM 1509 C C . GLN A 1 193 ? 9.818 26.467 -37.337 1.00 49.91 193 GLN A C 1
ATOM 1511 O O . GLN A 1 193 ? 9.408 25.897 -38.347 1.00 49.91 193 GLN A O 1
ATOM 1516 N N . GLN A 1 194 ? 10.789 27.383 -37.391 1.00 43.19 194 GLN A N 1
ATOM 1517 C CA . GLN A 1 194 ? 11.716 27.456 -38.521 1.00 43.19 194 GLN A CA 1
ATOM 1518 C C . GLN A 1 194 ? 12.751 26.341 -38.355 1.00 43.19 194 GLN A C 1
ATOM 1520 O O . GLN A 1 194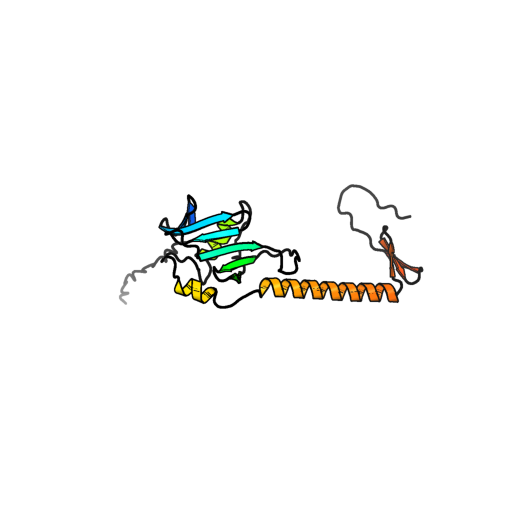 ? 13.505 26.319 -37.384 1.00 43.19 194 GLN A O 1
ATOM 1525 N N . PHE A 1 195 ? 12.736 25.397 -39.292 1.00 50.75 195 PHE A N 1
ATOM 1526 C CA . PHE A 1 195 ? 13.768 24.378 -39.443 1.00 50.75 195 PHE A CA 1
ATOM 1527 C C . PHE A 1 195 ? 14.991 25.013 -40.123 1.00 50.75 195 PHE A C 1
ATOM 1529 O O . PHE A 1 195 ? 14.838 25.646 -41.169 1.00 50.75 195 PHE A O 1
ATOM 1536 N N . LEU A 1 196 ? 16.176 24.833 -39.535 1.00 35.91 196 LEU A N 1
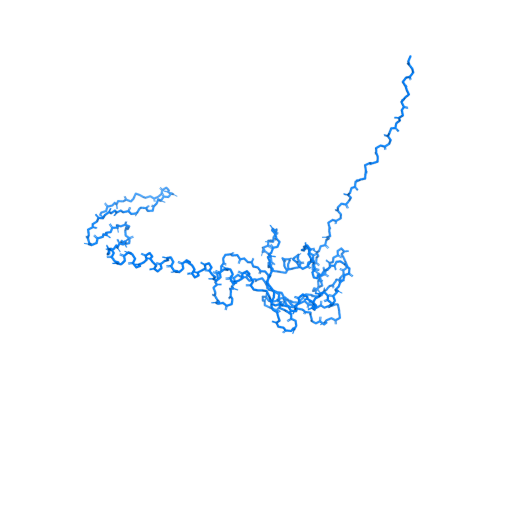ATOM 1537 C CA . LEU A 1 196 ? 17.479 24.960 -40.198 1.00 35.91 196 LEU A CA 1
ATOM 1538 C C . LEU A 1 196 ? 18.114 23.570 -40.258 1.00 35.91 196 LEU A C 1
ATOM 1540 O O . LEU A 1 196 ? 18.048 22.864 -39.224 1.00 35.91 196 LEU A O 1
#

Sequence (196 aa):
MKLKFLPVALVVVSTFVYAQEVKVKKGEIQIDGKAVAKIDKEKNNYKISDLSGKALFTATITNETPLKNTVSKYWMQLTGSNGVVKELELIDKTSFSFGFEKPITQNLTKSENPLLPASGIDENKINSFFQTEDRSISKSEDNRIEEYKEINRSEDALAADNKILISNVGIISANNEKIGYIVRKVTGKDMVQQFL

Organism: NCBI:txid1612149

Secondary structure (DSSP, 8-state):
---------------------EEEETTEEEETTEEEEEEEEETTEEEEE-TT--EEEEEEEEEE-TT--EEEEEEEEEEETTS-EEEEEPPTT---TT-SHHHHHHHHHHSSS-SS-TT---HHHHHHHTTS-B-HHHHHHHHHHHHHHHHHHHHHHHHHHTTEEE-TT-EEEETTEEEEE------SSS------

pLDDT: mean 85.1, std 15.96, range [35.91, 97.31]

Foldseek 3Di:
DDDDDDDDPPPPPPPPPPDWDWDDDPQFTDTVNHGFWGWDDDPQKIFIGGPVRHTFKIKGWAQAAPVRDGDPAIWIWIAGPVRAIEIGHFDPPDDCPPHDPVSVSCCQEVPPDHCRHNVHHDSVVSVVVRPHHHPPPSVVVVVVVVVVVVVVVVVVVVCVVQVWDADPQFFTDGPNHTDDGDDDDDPDDDDDPDDD

Radius of gyration: 28.37 Å; chains: 1; bounding box: 96×47×68 Å